Protein AF-A0AAD8YG11-F1 (afdb_monomer)

Sequence (178 aa):
MIQTLILIVSTLLVAATAANPLPGEPDGVDLYKKVDVEFIPGRKAVMTIYQDGAETEKITLSDYNDKDKLHALFIEKGFEKYNEEELAEIRRMKQEVEDAEDKKAIKRLRGNINQLTKPITGGKISSKMLRDLNVADKHMNKAQQKAAVKEKIKEMKQAREDFMMVGMPDDRPKESVQ

Structure (mmCIF, N/CA/C/O backbone):
data_AF-A0AAD8YG11-F1
#
_entry.id   AF-A0AAD8YG11-F1
#
loop_
_atom_site.group_PDB
_atom_site.id
_atom_site.type_symbol
_atom_site.label_atom_id
_atom_site.label_alt_id
_atom_site.label_comp_id
_atom_site.label_asym_id
_atom_site.label_entity_id
_atom_site.label_seq_id
_atom_site.pdbx_PDB_ins_code
_atom_site.Cartn_x
_atom_site.Cartn_y
_atom_site.Cartn_z
_atom_site.occupancy
_atom_site.B_iso_or_equiv
_atom_site.auth_seq_id
_atom_site.auth_comp_id
_atom_site.auth_asym_id
_atom_site.auth_atom_id
_atom_site.pdbx_PDB_model_num
ATOM 1 N N . MET A 1 1 ? -11.182 18.789 23.814 1.00 39.97 1 MET A N 1
ATOM 2 C CA . MET A 1 1 ? -9.993 17.923 23.942 1.00 39.97 1 MET A CA 1
ATOM 3 C C . MET A 1 1 ? -9.977 17.014 22.731 1.00 39.97 1 MET A C 1
ATOM 5 O O . MET A 1 1 ? -10.973 16.347 22.491 1.00 39.97 1 MET A O 1
ATOM 9 N N . ILE A 1 2 ? -8.940 17.086 21.901 1.00 35.19 2 ILE A N 1
ATOM 10 C CA . ILE A 1 2 ? -8.849 16.269 20.687 1.00 35.19 2 ILE A CA 1
ATOM 11 C C . ILE A 1 2 ? -8.180 14.962 21.114 1.00 35.19 2 ILE A C 1
ATOM 13 O O . ILE A 1 2 ? -6.977 14.943 21.335 1.00 35.19 2 ILE A O 1
ATOM 17 N N . GLN A 1 3 ? -8.964 13.897 21.294 1.00 39.94 3 GLN A N 1
ATOM 18 C CA . GLN A 1 3 ? -8.422 12.549 21.479 1.00 39.94 3 GLN A CA 1
ATOM 19 C C . GLN A 1 3 ? -7.674 12.155 20.202 1.00 39.94 3 GLN A C 1
ATOM 21 O O . GLN A 1 3 ? -8.267 12.176 19.118 1.00 39.94 3 GLN A O 1
ATOM 26 N N . THR A 1 4 ? -6.387 11.844 20.327 1.00 38.94 4 THR A N 1
ATOM 27 C CA . THR A 1 4 ? -5.581 11.231 19.266 1.00 38.94 4 THR A CA 1
ATOM 28 C C . THR A 1 4 ? -5.474 9.757 19.597 1.00 38.94 4 THR A C 1
ATOM 30 O O . THR A 1 4 ? -4.871 9.380 20.598 1.00 38.94 4 THR A O 1
ATOM 33 N N . LEU A 1 5 ? -6.125 8.944 18.780 1.00 47.16 5 LEU A N 1
ATOM 34 C CA . LEU A 1 5 ? -6.165 7.501 18.912 1.00 47.16 5 LEU A CA 1
ATOM 35 C C . LEU A 1 5 ? -5.159 6.954 17.897 1.00 47.16 5 LEU A C 1
ATOM 37 O O . LEU A 1 5 ? -5.178 7.366 16.744 1.00 47.16 5 LEU A O 1
ATOM 41 N N . ILE A 1 6 ? -4.226 6.117 18.340 1.00 48.09 6 ILE A N 1
ATOM 42 C CA . ILE A 1 6 ? -3.234 5.478 17.470 1.00 48.09 6 ILE A CA 1
ATOM 43 C C . ILE A 1 6 ? -3.571 3.997 17.477 1.00 48.09 6 ILE A C 1
ATOM 45 O O . ILE A 1 6 ? -3.408 3.321 18.489 1.00 48.09 6 ILE A O 1
ATOM 49 N N . LEU A 1 7 ? -4.104 3.511 16.365 1.00 49.25 7 LEU A N 1
ATOM 50 C CA . LEU A 1 7 ? -4.304 2.085 16.144 1.00 49.25 7 LEU A CA 1
ATOM 51 C C . LEU A 1 7 ? -2.971 1.473 15.672 1.00 49.25 7 LEU A C 1
ATOM 53 O O . LEU A 1 7 ? -2.140 2.160 15.094 1.00 49.25 7 LEU A O 1
ATOM 57 N N . ILE A 1 8 ? -2.740 0.185 15.922 1.00 50.66 8 ILE A N 1
ATOM 58 C CA . ILE A 1 8 ? -1.592 -0.557 15.370 1.00 50.66 8 ILE A CA 1
ATOM 59 C C . ILE A 1 8 ? -2.132 -1.884 14.836 1.00 50.66 8 ILE A C 1
ATOM 61 O O . ILE A 1 8 ? -2.027 -2.926 15.476 1.00 50.66 8 ILE A O 1
ATOM 65 N N . VAL A 1 9 ? -2.795 -1.871 13.678 1.00 47.31 9 VAL A N 1
ATOM 66 C CA . VAL A 1 9 ? -3.410 -3.096 13.131 1.00 47.31 9 VAL A CA 1
ATOM 67 C C . VAL A 1 9 ? -2.364 -3.958 12.432 1.00 47.31 9 VAL A C 1
ATOM 69 O O . VAL A 1 9 ? -2.117 -3.835 11.239 1.00 47.31 9 VAL A O 1
ATOM 72 N N . SER A 1 10 ? -1.785 -4.889 13.185 1.00 41.16 10 SER A N 1
ATOM 73 C CA . SER A 1 10 ? -0.873 -5.907 12.655 1.00 41.16 10 SER A CA 1
ATOM 74 C C . SER A 1 10 ? -1.631 -6.984 11.866 1.00 41.16 10 SER A C 1
ATOM 76 O O . SER A 1 10 ? -1.989 -8.018 12.423 1.00 41.16 10 SER A O 1
ATOM 78 N N . THR A 1 11 ? -1.901 -6.804 10.575 1.00 43.34 11 THR A N 1
ATOM 79 C CA . THR A 1 11 ? -2.579 -7.851 9.791 1.00 43.34 11 THR A CA 1
ATOM 80 C C . THR A 1 11 ? -1.730 -9.126 9.676 1.00 43.34 11 THR A C 1
ATOM 82 O O . THR A 1 11 ? -0.563 -9.120 9.288 1.00 43.34 11 THR A O 1
ATOM 85 N N . LEU A 1 12 ? -2.343 -10.260 10.024 1.00 41.12 12 LEU A N 1
ATOM 86 C CA . LEU A 1 12 ? -1.774 -11.590 9.847 1.00 41.12 12 LEU A CA 1
ATOM 87 C C . LEU A 1 12 ? -1.868 -11.934 8.353 1.00 41.12 12 LEU A C 1
ATOM 89 O O . LEU A 1 12 ? -2.964 -12.177 7.850 1.00 41.12 12 LEU A O 1
ATOM 93 N N . LEU A 1 13 ? -0.742 -11.965 7.636 1.00 39.56 13 LEU A N 1
ATOM 94 C CA . LEU A 1 13 ? -0.700 -12.544 6.291 1.00 39.56 13 LEU A CA 1
ATOM 95 C C . LEU A 1 13 ? -0.869 -14.064 6.422 1.00 39.56 13 LEU A C 1
ATOM 97 O O . LEU A 1 13 ? 0.104 -14.811 6.525 1.00 39.56 13 LEU A O 1
ATOM 101 N N . VAL A 1 14 ? -2.119 -14.522 6.478 1.00 37.41 14 VAL A N 1
ATOM 102 C CA . VAL A 1 14 ? -2.443 -15.926 6.245 1.00 37.41 14 VAL A CA 1
ATOM 103 C C . VAL A 1 14 ? -2.088 -16.192 4.791 1.00 37.41 14 VAL A C 1
ATOM 105 O O . VAL A 1 14 ? -2.643 -15.568 3.890 1.00 37.41 14 VAL A O 1
ATOM 108 N N . ALA A 1 15 ? -1.138 -17.096 4.569 1.00 35.47 15 ALA A N 1
ATOM 109 C CA . ALA A 1 15 ? -0.806 -17.623 3.255 1.00 35.47 15 ALA A CA 1
ATOM 110 C C . ALA A 1 15 ? -1.983 -18.467 2.729 1.00 35.47 15 ALA A C 1
ATOM 112 O O . ALA A 1 15 ? -1.912 -19.691 2.662 1.00 35.47 15 ALA A O 1
ATOM 113 N N . ALA A 1 16 ? -3.092 -17.809 2.396 1.00 35.22 16 ALA A N 1
ATOM 114 C CA . ALA A 1 16 ? -4.096 -18.354 1.510 1.00 35.22 16 ALA A CA 1
ATOM 115 C C . ALA A 1 16 ? -3.530 -18.248 0.093 1.00 35.22 16 ALA A C 1
ATOM 117 O O . ALA A 1 16 ? -3.149 -17.186 -0.399 1.00 35.22 16 ALA A O 1
ATOM 118 N N . THR A 1 17 ? -3.378 -19.407 -0.518 1.00 36.97 17 THR A N 1
ATOM 119 C CA . THR A 1 17 ? -2.886 -19.603 -1.869 1.00 36.97 17 THR A CA 1
ATOM 120 C C . THR A 1 17 ? -3.745 -18.799 -2.860 1.00 36.97 17 THR A C 1
ATOM 122 O O . THR A 1 17 ? -4.965 -18.904 -2.837 1.00 36.97 17 THR A O 1
ATOM 125 N N . ALA A 1 18 ? -3.085 -18.043 -3.745 1.00 35.88 18 ALA A N 1
ATOM 126 C CA . ALA A 1 18 ? -3.620 -17.451 -4.979 1.00 35.88 18 ALA A CA 1
ATOM 127 C C . ALA A 1 18 ? -4.646 -16.298 -4.872 1.00 35.88 18 ALA A C 1
ATOM 129 O O . ALA A 1 18 ? -5.786 -16.435 -5.292 1.00 35.88 18 ALA A O 1
ATOM 130 N N . ALA A 1 19 ? -4.189 -15.116 -4.454 1.00 35.91 19 ALA A N 1
ATOM 131 C CA . ALA A 1 19 ? -4.480 -13.845 -5.133 1.00 35.91 19 ALA A CA 1
ATOM 132 C C . ALA A 1 19 ? -3.631 -12.752 -4.477 1.00 35.91 19 ALA A C 1
ATOM 134 O O . ALA A 1 19 ? -3.822 -12.453 -3.304 1.00 35.91 19 ALA A O 1
ATOM 135 N N . ASN A 1 20 ? -2.696 -12.143 -5.211 1.00 45.97 20 ASN A N 1
ATOM 136 C CA . ASN A 1 20 ? -2.252 -10.803 -4.832 1.00 45.97 20 ASN A CA 1
ATOM 137 C C . ASN A 1 20 ? -3.509 -9.922 -4.906 1.00 45.97 20 ASN A C 1
ATOM 139 O O . ASN A 1 20 ? -4.051 -9.809 -6.011 1.00 45.97 20 ASN A O 1
ATOM 143 N N . PRO A 1 21 ? -4.024 -9.368 -3.792 1.00 46.16 21 PRO A N 1
ATOM 144 C CA . PRO A 1 21 ? -5.157 -8.462 -3.872 1.00 46.16 21 PRO A CA 1
ATOM 145 C C . PRO A 1 21 ? -4.754 -7.317 -4.798 1.00 46.16 21 PRO A C 1
ATOM 147 O O . PRO A 1 21 ? -3.679 -6.731 -4.650 1.00 46.16 21 PRO A O 1
ATOM 150 N N . LEU A 1 22 ? -5.573 -7.077 -5.822 1.00 45.38 22 LEU A N 1
ATOM 151 C CA . LEU A 1 22 ? -5.351 -5.986 -6.759 1.00 45.38 22 LEU A CA 1
ATOM 152 C C . LEU A 1 22 ? -5.219 -4.679 -5.957 1.00 45.38 22 LEU A C 1
ATOM 154 O O . LEU A 1 22 ? -6.019 -4.454 -5.045 1.00 45.38 22 LEU A O 1
ATOM 158 N N . PRO A 1 23 ? -4.244 -3.810 -6.272 1.00 47.19 23 PRO A N 1
ATOM 159 C CA . PRO A 1 23 ? -4.169 -2.484 -5.671 1.00 47.19 23 PRO A CA 1
ATOM 160 C C . PRO A 1 23 ? -5.413 -1.710 -6.118 1.00 47.19 23 PRO A C 1
ATOM 162 O O . PRO A 1 23 ? -5.489 -1.283 -7.269 1.00 47.19 23 PRO A O 1
ATOM 165 N N . GLY A 1 24 ? -6.448 -1.603 -5.279 1.00 51.78 24 GLY A N 1
ATOM 166 C CA . GLY A 1 24 ? -7.725 -1.132 -5.821 1.00 51.78 24 GLY A CA 1
ATOM 167 C C . GLY A 1 24 ? -8.804 -0.674 -4.862 1.00 51.78 24 GLY A C 1
ATOM 168 O O .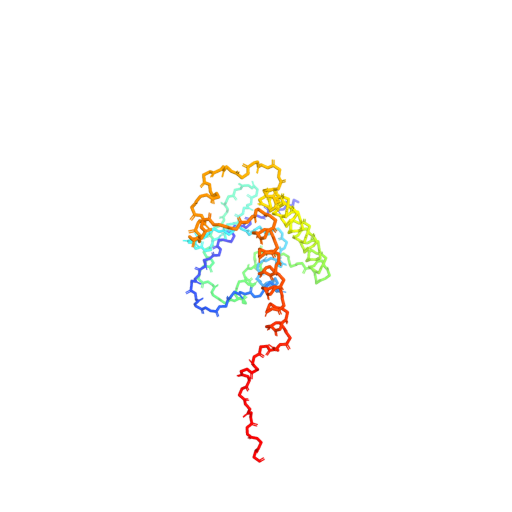 GLY A 1 24 ? -9.464 0.318 -5.180 1.00 51.78 24 GLY A O 1
ATOM 169 N N . GLU A 1 25 ? -8.989 -1.309 -3.711 1.00 53.25 25 GLU A N 1
ATOM 170 C CA . GLU A 1 25 ? -10.089 -0.945 -2.815 1.00 53.25 25 GLU A CA 1
ATOM 171 C C . GLU A 1 25 ? -9.561 -0.784 -1.386 1.00 53.25 25 GLU A C 1
ATOM 173 O O . GLU A 1 25 ? -8.965 -1.726 -0.858 1.00 53.25 25 GLU A O 1
ATOM 178 N N . PRO A 1 26 ? -9.691 0.415 -0.775 1.00 59.09 26 PRO A N 1
ATOM 179 C CA . PRO A 1 26 ? -9.348 0.634 0.624 1.00 59.09 26 PRO A CA 1
ATOM 180 C C . PRO A 1 26 ? -10.372 -0.102 1.482 1.00 59.09 26 PRO A C 1
ATOM 182 O O . PRO A 1 26 ? -11.363 0.476 1.929 1.00 59.09 26 PRO A O 1
ATOM 185 N N . ASP A 1 27 ? -10.168 -1.406 1.642 1.00 64.44 27 ASP A N 1
ATOM 186 C CA . ASP A 1 27 ? -11.110 -2.244 2.355 1.00 64.44 27 ASP A CA 1
ATOM 187 C C . ASP A 1 27 ? -10.705 -2.398 3.818 1.00 64.44 27 ASP A C 1
ATOM 189 O O . ASP A 1 27 ? -9.639 -2.918 4.144 1.00 64.44 27 ASP A O 1
ATOM 193 N N . GLY A 1 28 ? -11.571 -1.921 4.716 1.00 75.56 28 GLY A N 1
ATOM 194 C CA . GLY A 1 28 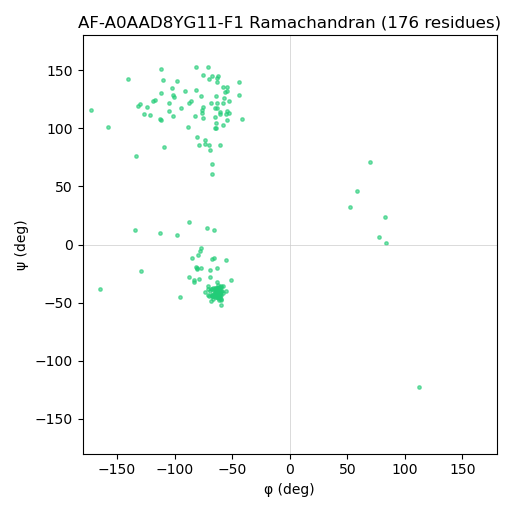? -11.422 -2.101 6.157 1.00 75.56 28 GLY A CA 1
ATOM 195 C C . GLY A 1 28 ? -11.130 -0.817 6.929 1.00 75.56 28 GLY A C 1
ATOM 196 O O . GLY A 1 28 ? -11.949 0.103 6.962 1.00 75.56 28 GLY A O 1
ATOM 197 N N . VAL A 1 29 ? -10.016 -0.816 7.661 1.00 81.06 29 VAL A N 1
ATOM 198 C CA . VAL A 1 29 ? -9.770 0.112 8.779 1.00 81.06 29 VAL A CA 1
ATOM 199 C C . VAL A 1 29 ? -9.303 1.502 8.340 1.00 81.06 29 VAL A C 1
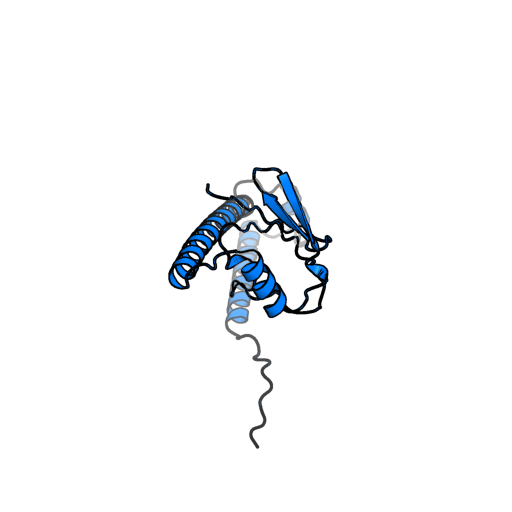ATOM 201 O O . VAL A 1 29 ? -9.499 2.473 9.065 1.00 81.06 29 VAL A O 1
ATOM 204 N N . ASP A 1 30 ? -8.785 1.611 7.119 1.00 83.31 30 ASP A N 1
ATOM 205 C CA . ASP A 1 30 ? -8.289 2.860 6.525 1.00 83.31 30 ASP A CA 1
ATOM 206 C C . ASP A 1 30 ? -9.403 3.901 6.287 1.00 83.31 30 ASP A C 1
ATOM 208 O O . ASP A 1 30 ? -9.136 5.067 6.008 1.00 83.31 30 ASP A O 1
ATOM 212 N N . LEU A 1 31 ? -10.670 3.491 6.409 1.00 86.56 31 LEU A N 1
ATOM 213 C CA . LEU A 1 31 ? -11.847 4.347 6.244 1.00 86.56 31 LEU A CA 1
ATOM 214 C C . LEU A 1 31 ? -12.136 5.239 7.461 1.00 86.56 31 LEU A C 1
ATOM 216 O O . LEU A 1 31 ? -13.061 6.051 7.405 1.00 86.56 31 LEU A O 1
ATOM 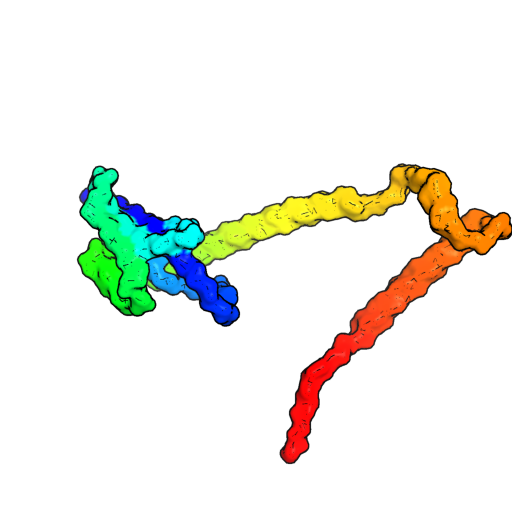220 N N . TYR A 1 32 ? -11.399 5.089 8.562 1.00 90.38 32 TYR A N 1
ATOM 221 C CA . TYR A 1 32 ? -11.675 5.773 9.825 1.00 90.38 32 TYR A CA 1
ATOM 222 C C . TYR A 1 32 ? -10.624 6.833 10.155 1.00 90.38 32 TYR A C 1
ATOM 224 O O . TYR A 1 32 ? -9.427 6.644 9.949 1.00 90.38 32 TYR A O 1
ATOM 232 N N . LYS A 1 33 ? -11.078 7.960 10.712 1.00 89.81 33 LYS A N 1
ATOM 233 C CA . LYS A 1 33 ? -10.209 9.061 11.146 1.00 89.81 33 LYS A CA 1
ATOM 234 C C . LYS A 1 33 ? -9.397 8.642 12.370 1.00 89.81 33 LYS A C 1
ATOM 236 O O . LYS A 1 33 ? -9.936 8.016 13.281 1.00 89.81 33 LYS A O 1
ATOM 241 N N . LYS A 1 34 ? -8.133 9.086 12.431 1.00 87.12 34 LYS A N 1
ATOM 242 C CA . LYS A 1 34 ? -7.213 8.829 13.562 1.00 87.12 34 LYS A CA 1
ATOM 243 C C . LYS A 1 34 ? -7.020 7.331 13.802 1.00 87.12 34 LYS A C 1
ATOM 245 O O . LYS A 1 34 ? -7.151 6.829 14.914 1.00 87.12 34 LYS A O 1
ATOM 250 N N . VAL A 1 35 ? -6.788 6.615 12.716 1.00 84.75 35 VAL A N 1
ATOM 251 C CA . VAL A 1 35 ? -6.419 5.212 12.745 1.00 84.75 35 VAL A CA 1
ATOM 252 C C . VAL A 1 35 ? -5.110 5.095 11.989 1.00 84.75 35 VAL A C 1
ATOM 254 O O . VAL A 1 35 ? -5.051 5.405 10.804 1.00 84.75 35 VAL A O 1
ATOM 257 N N . ASP A 1 36 ? -4.074 4.654 12.690 1.00 83.31 36 ASP A N 1
ATOM 258 C CA . ASP A 1 36 ? -2.803 4.292 12.080 1.00 83.31 36 ASP A CA 1
ATOM 259 C C . ASP A 1 36 ? -2.773 2.772 11.896 1.00 83.31 36 ASP A C 1
ATOM 261 O O . ASP A 1 36 ? -3.283 2.004 12.707 1.00 83.31 36 ASP A O 1
ATOM 265 N N . VAL A 1 37 ? -2.233 2.291 10.786 1.00 83.06 37 VAL A N 1
ATOM 266 C CA . VAL A 1 37 ? -2.146 0.851 10.526 1.00 83.06 37 VAL A CA 1
ATOM 267 C C . VAL A 1 37 ? -0.683 0.506 10.338 1.00 83.06 37 VAL A C 1
ATOM 269 O O . VAL A 1 37 ? -0.059 0.900 9.356 1.00 83.06 37 VAL A O 1
ATOM 272 N N . GLU A 1 38 ? -0.130 -0.237 11.295 1.00 80.94 38 GLU A N 1
ATOM 273 C CA . GLU A 1 38 ? 1.228 -0.759 11.203 1.00 80.94 38 GLU A CA 1
ATOM 274 C C . GLU A 1 38 ? 1.192 -2.254 10.899 1.00 80.94 38 GLU A C 1
ATOM 276 O O . GLU A 1 38 ? 0.750 -3.080 11.703 1.00 80.94 38 GLU A O 1
ATOM 281 N N . PHE A 1 39 ? 1.696 -2.603 9.720 1.00 78.25 39 PHE A N 1
ATOM 282 C CA . PHE A 1 39 ? 1.769 -3.982 9.278 1.00 78.25 39 PHE A CA 1
ATOM 283 C C . PHE A 1 39 ? 3.002 -4.685 9.851 1.00 78.25 39 PHE A C 1
ATOM 285 O O . PHE A 1 39 ? 4.127 -4.422 9.422 1.00 78.25 39 PHE A O 1
ATOM 292 N N . ILE A 1 40 ? 2.793 -5.632 10.773 1.00 80.06 40 ILE A N 1
ATOM 293 C CA . ILE A 1 40 ? 3.868 -6.476 11.307 1.00 80.06 40 ILE A CA 1
ATOM 294 C C . ILE A 1 40 ? 3.662 -7.924 10.835 1.00 80.06 40 ILE A C 1
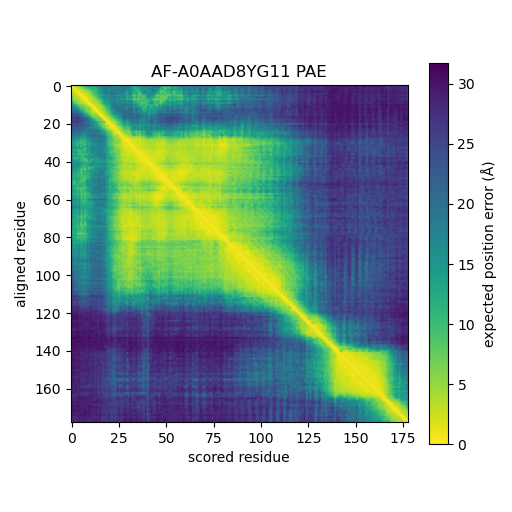ATOM 296 O O . ILE A 1 40 ? 2.773 -8.621 11.335 1.00 80.06 40 ILE A O 1
ATOM 300 N N . PRO A 1 41 ? 4.486 -8.425 9.896 1.00 77.56 41 PRO A N 1
ATOM 301 C CA . PRO A 1 41 ? 4.312 -9.769 9.363 1.00 77.56 41 PRO A CA 1
ATOM 302 C C . PRO A 1 41 ? 4.487 -10.833 10.458 1.00 77.56 41 PRO A C 1
ATOM 304 O O . PRO A 1 41 ? 5.365 -10.740 11.317 1.00 77.56 41 PRO A O 1
ATOM 307 N N . GLY A 1 42 ? 3.646 -11.870 10.416 1.00 84.88 42 GLY A N 1
ATOM 308 C CA . GLY A 1 42 ? 3.708 -13.009 11.341 1.00 84.88 42 GLY A CA 1
ATOM 309 C C . GLY A 1 42 ? 3.144 -12.749 12.742 1.00 84.88 42 GLY A C 1
ATOM 310 O O . GLY A 1 42 ? 3.251 -13.622 13.605 1.00 84.88 42 GLY A O 1
ATOM 311 N N . ARG A 1 43 ? 2.532 -11.585 12.992 1.00 83.56 43 ARG A N 1
ATOM 312 C CA . ARG A 1 43 ? 1.856 -11.278 14.260 1.00 83.56 43 ARG A CA 1
ATOM 313 C C . ARG A 1 43 ? 0.345 -11.164 14.085 1.00 83.56 43 ARG A C 1
ATOM 315 O O . ARG A 1 43 ? -0.157 -10.829 13.019 1.00 83.56 43 ARG A O 1
ATOM 322 N N . LYS A 1 44 ? -0.378 -11.479 15.162 1.00 84.81 44 LYS A N 1
ATOM 323 C CA . LYS A 1 44 ? -1.832 -11.316 15.248 1.00 84.81 44 LYS A CA 1
ATOM 324 C C . LYS A 1 44 ? -2.203 -9.833 15.245 1.00 84.81 44 LYS A C 1
ATOM 326 O O . LYS A 1 44 ? -1.507 -9.035 15.870 1.00 84.81 44 LYS A O 1
ATOM 331 N N . ALA A 1 45 ? -3.331 -9.502 14.621 1.00 84.88 45 ALA A N 1
ATOM 332 C CA . ALA A 1 45 ? -3.876 -8.150 14.635 1.00 84.88 45 ALA A CA 1
ATOM 333 C C . ALA A 1 45 ? -4.357 -7.795 16.037 1.00 84.88 45 ALA A C 1
ATOM 335 O O . ALA A 1 45 ? -5.201 -8.491 16.609 1.00 84.88 45 ALA A O 1
ATOM 336 N N . VAL A 1 46 ? -3.799 -6.722 16.589 1.00 88.56 46 VAL A N 1
ATOM 337 C CA . VAL A 1 46 ? -4.142 -6.225 17.916 1.00 88.56 46 VAL A CA 1
ATOM 338 C C . VAL A 1 46 ? -4.437 -4.744 17.822 1.00 88.56 46 VAL A C 1
ATOM 340 O O . VAL A 1 46 ? -3.590 -3.962 17.431 1.00 88.56 46 VAL A O 1
ATOM 343 N N . MET A 1 47 ? -5.641 -4.364 18.203 1.00 86.44 47 MET A N 1
ATOM 344 C CA . MET A 1 47 ? -6.040 -2.981 18.337 1.00 86.44 47 MET A CA 1
ATOM 345 C C . MET A 1 47 ? -5.654 -2.480 19.727 1.00 86.44 47 MET A C 1
ATOM 347 O O . MET A 1 47 ? -6.088 -3.059 20.722 1.00 86.44 47 MET A O 1
ATOM 351 N N . THR A 1 48 ? -4.872 -1.407 19.801 1.00 88.69 48 THR A N 1
ATOM 352 C CA . THR A 1 48 ? -4.571 -0.719 21.061 1.00 88.69 48 THR A CA 1
ATOM 353 C C . THR A 1 48 ? -5.226 0.655 21.030 1.00 88.69 48 THR A C 1
ATOM 355 O O . THR A 1 48 ? -5.103 1.372 20.043 1.00 88.69 48 THR A O 1
ATOM 358 N N . ILE A 1 49 ? -5.954 1.006 22.086 1.00 86.81 49 ILE A N 1
ATOM 359 C CA . ILE A 1 49 ? -6.592 2.314 22.243 1.00 86.81 49 ILE A CA 1
ATOM 360 C C . ILE A 1 49 ? -5.790 3.114 23.264 1.00 86.81 49 ILE A C 1
ATOM 362 O O . ILE A 1 49 ? -5.642 2.688 24.412 1.00 86.81 49 ILE A O 1
ATOM 366 N N . TYR A 1 50 ? -5.304 4.281 22.847 1.00 85.88 50 TYR A N 1
ATOM 367 C CA . TYR A 1 50 ? -4.601 5.228 23.709 1.00 85.88 50 TYR A CA 1
ATOM 368 C C . TYR A 1 50 ? -5.543 6.366 24.115 1.00 85.88 50 TYR A C 1
ATOM 370 O O . TYR A 1 50 ? -6.155 6.999 23.254 1.00 85.88 50 TYR A O 1
ATOM 378 N N . GLN A 1 51 ? -5.639 6.649 25.414 1.00 84.25 51 GLN A N 1
ATOM 379 C CA . GLN A 1 51 ? -6.298 7.843 25.951 1.00 84.25 51 GLN A CA 1
ATOM 380 C C . GLN A 1 51 ? -5.250 8.656 26.708 1.00 84.25 51 GLN A C 1
ATOM 382 O O . GLN A 1 51 ? -4.569 8.126 27.580 1.00 84.25 51 GLN A O 1
ATOM 387 N N . ASP A 1 52 ? -5.064 9.921 26.323 1.00 87.38 52 ASP A N 1
ATOM 388 C CA . ASP A 1 52 ? -4.093 10.840 26.939 1.00 87.38 52 ASP A CA 1
ATOM 389 C C . ASP A 1 52 ? -2.655 10.280 27.034 1.00 87.38 52 ASP A C 1
ATOM 391 O O . ASP A 1 52 ? -1.899 10.583 27.953 1.00 87.38 52 ASP A O 1
ATOM 395 N N . GLY A 1 53 ? -2.270 9.444 26.060 1.00 84.44 53 GLY A N 1
ATOM 396 C CA . GLY A 1 53 ? -0.954 8.798 26.003 1.00 84.44 53 GLY A CA 1
ATOM 397 C C . GLY A 1 53 ? -0.818 7.519 26.838 1.00 84.44 53 GLY A C 1
ATOM 398 O O . GLY A 1 53 ? 0.250 6.912 26.823 1.00 84.44 53 GLY A O 1
ATOM 399 N N . ALA A 1 54 ? -1.875 7.077 27.525 1.00 86.56 54 ALA A N 1
ATOM 400 C CA . ALA A 1 54 ? -1.911 5.816 28.258 1.00 86.56 54 ALA A CA 1
ATOM 401 C C . ALA A 1 54 ? -2.683 4.728 27.488 1.00 86.56 54 ALA A C 1
ATOM 403 O O . ALA A 1 54 ? -3.779 4.965 26.973 1.00 86.56 54 ALA A O 1
ATOM 404 N N . GLU A 1 55 ? -2.122 3.516 27.431 1.00 88.50 55 GLU A N 1
ATOM 405 C CA . GLU A 1 55 ? -2.788 2.328 26.877 1.00 88.50 55 GLU A CA 1
ATOM 406 C C . GLU A 1 55 ? -4.001 1.971 27.737 1.00 88.50 55 GLU A C 1
ATOM 408 O O . GLU A 1 55 ? -3.857 1.545 28.882 1.00 88.50 55 GLU A O 1
ATOM 413 N N . THR A 1 56 ? -5.203 2.172 27.198 1.00 91.00 56 THR A N 1
ATOM 414 C CA . THR A 1 56 ? -6.454 1.940 27.935 1.00 91.00 56 THR A CA 1
ATOM 415 C C . THR A 1 56 ? -7.007 0.552 27.651 1.00 91.00 56 THR A C 1
ATOM 417 O O . THR A 1 56 ? -7.393 -0.168 28.568 1.00 91.00 56 THR A O 1
ATOM 420 N N . GLU A 1 57 ? -7.028 0.152 26.380 1.00 90.25 57 GLU A N 1
ATOM 421 C CA 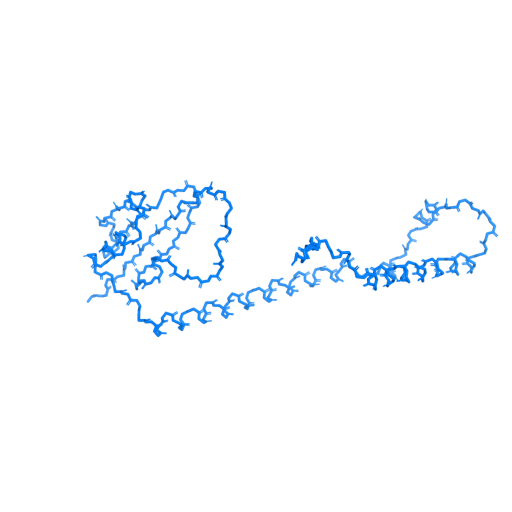. GLU A 1 57 ? -7.607 -1.121 25.963 1.00 90.25 57 GLU A CA 1
ATOM 422 C C . GLU A 1 57 ? -6.768 -1.781 24.875 1.00 90.25 57 GLU A C 1
ATOM 424 O O . GLU A 1 57 ? -6.259 -1.122 23.967 1.00 90.25 57 GLU A O 1
ATOM 429 N N . LYS A 1 58 ? -6.667 -3.108 24.959 1.00 92.00 58 LYS A N 1
ATOM 430 C CA . LYS A 1 58 ? -5.998 -3.959 23.979 1.00 92.00 58 LYS A CA 1
ATOM 431 C C . LYS A 1 58 ? -6.968 -5.046 23.536 1.00 92.00 58 LYS A C 1
ATOM 433 O O . LYS A 1 58 ? -7.323 -5.914 24.328 1.00 92.00 58 LYS A O 1
ATOM 438 N N . ILE A 1 59 ? -7.396 -4.995 22.281 1.00 89.62 59 ILE A N 1
ATOM 439 C CA . ILE A 1 59 ? -8.401 -5.893 21.704 1.00 89.62 59 ILE A CA 1
ATOM 440 C C . ILE A 1 59 ? -7.746 -6.701 20.584 1.00 89.62 59 ILE A C 1
ATOM 442 O O . ILE A 1 59 ? -7.179 -6.146 19.646 1.00 89.62 59 ILE A O 1
ATOM 446 N N . THR A 1 60 ? -7.806 -8.028 20.658 1.00 90.69 60 THR A N 1
ATOM 447 C CA . THR A 1 60 ? -7.339 -8.905 19.580 1.00 90.69 60 THR A CA 1
ATOM 448 C C . THR A 1 60 ? -8.359 -8.914 18.448 1.00 90.69 60 THR A C 1
ATOM 450 O O . THR A 1 60 ? -9.478 -9.386 18.606 1.00 90.69 60 THR A O 1
ATOM 453 N N . LEU A 1 61 ? -7.974 -8.415 17.273 1.00 85.56 61 LEU A N 1
ATOM 454 C CA . LEU A 1 61 ? -8.847 -8.401 16.093 1.00 85.56 61 LEU A CA 1
ATOM 455 C C . LEU A 1 61 ? -8.899 -9.764 15.387 1.00 85.56 61 LEU A C 1
ATOM 457 O O . LEU A 1 61 ? -9.721 -9.971 14.508 1.00 85.56 61 LEU A O 1
ATOM 461 N N . SER A 1 62 ? -8.041 -10.710 15.783 1.00 82.12 62 SER A N 1
ATOM 462 C CA . SER A 1 62 ? -7.979 -12.059 15.195 1.00 82.12 62 SER A CA 1
ATOM 463 C C . SER A 1 62 ? -9.258 -12.877 15.386 1.00 82.12 62 SER A C 1
ATOM 465 O O . SER A 1 62 ? -9.470 -13.844 14.664 1.00 82.12 62 SER A O 1
ATOM 467 N N . ASP A 1 63 ? -10.083 -12.502 16.361 1.00 86.25 63 ASP A N 1
ATOM 468 C CA . ASP A 1 63 ? -11.340 -13.183 16.666 1.00 86.25 63 ASP A CA 1
ATOM 469 C C . ASP A 1 63 ? -12.500 -12.666 15.787 1.00 86.25 63 ASP A C 1
ATOM 471 O O . ASP A 1 63 ? -13.564 -13.283 15.713 1.00 86.25 63 ASP A O 1
ATOM 475 N N . TYR A 1 64 ? -12.286 -11.555 15.071 1.00 84.88 64 TYR A N 1
ATOM 476 C CA . TYR A 1 64 ? -13.268 -10.893 14.217 1.00 84.88 64 TYR A CA 1
ATOM 477 C C . TYR A 1 64 ? -12.901 -11.079 12.740 1.00 84.88 64 TYR A C 1
ATOM 479 O O . TYR A 1 64 ? -12.285 -10.215 12.123 1.00 84.88 64 TYR A O 1
ATOM 487 N N . ASN A 1 65 ? -13.296 -12.215 12.160 1.00 82.38 65 ASN A N 1
ATOM 488 C CA . ASN A 1 65 ? -13.105 -12.479 10.724 1.00 82.38 65 ASN A CA 1
ATOM 489 C C . ASN A 1 65 ? -14.125 -11.747 9.837 1.00 82.38 65 ASN A C 1
ATOM 491 O O . ASN A 1 65 ? -13.888 -11.564 8.645 1.00 82.38 65 ASN A O 1
ATOM 495 N N . ASP A 1 66 ? -15.257 -11.333 10.410 1.00 88.38 66 ASP A N 1
ATOM 496 C CA . ASP A 1 66 ? -16.316 -10.654 9.670 1.00 88.38 66 ASP A CA 1
ATOM 497 C C . ASP A 1 66 ? -16.055 -9.147 9.629 1.00 88.38 66 ASP A C 1
ATOM 499 O O . ASP A 1 66 ? -16.006 -8.470 10.662 1.00 88.38 66 ASP A O 1
ATOM 503 N N . LYS A 1 67 ? -15.963 -8.610 8.414 1.00 84.12 67 LYS A N 1
ATOM 504 C CA . LYS A 1 67 ? -15.779 -7.180 8.151 1.00 84.12 67 LYS A CA 1
ATOM 505 C C . LYS A 1 67 ? -16.854 -6.313 8.818 1.00 84.12 67 LYS A C 1
ATOM 507 O O . LYS A 1 67 ? -16.540 -5.277 9.401 1.00 84.12 67 LYS A O 1
ATOM 512 N N . ASP A 1 68 ? -18.106 -6.761 8.811 1.00 87.69 68 ASP A N 1
ATOM 513 C CA . ASP A 1 68 ? -19.218 -6.027 9.425 1.00 87.69 68 ASP A CA 1
ATOM 514 C C . ASP A 1 68 ? -19.059 -5.894 10.945 1.00 87.69 68 ASP A C 1
ATOM 516 O O . ASP A 1 68 ? -19.341 -4.837 11.513 1.00 87.69 68 ASP A O 1
ATOM 520 N N . LYS A 1 69 ? -18.541 -6.938 11.609 1.00 89.19 69 LYS A N 1
ATOM 521 C CA . LYS A 1 69 ? -18.284 -6.914 13.057 1.00 89.19 69 LYS A CA 1
ATOM 522 C C . LYS A 1 69 ? -17.149 -5.962 13.407 1.00 89.19 69 LYS A C 1
ATOM 524 O O . LYS A 1 69 ? -17.250 -5.251 14.404 1.00 89.19 69 LYS A O 1
ATOM 529 N N . LEU A 1 70 ? -16.104 -5.912 12.578 1.00 87.25 70 LEU A N 1
ATOM 530 C CA . LEU A 1 70 ? -15.044 -4.916 12.729 1.00 87.25 70 LEU A CA 1
ATOM 531 C C . LEU A 1 70 ? -15.632 -3.509 12.630 1.00 87.25 70 LEU A C 1
ATOM 533 O O . LEU A 1 70 ? -15.450 -2.711 13.544 1.00 87.25 70 LEU A O 1
ATOM 537 N N . HIS A 1 71 ? -16.400 -3.218 11.578 1.00 87.81 71 HIS A N 1
ATOM 538 C CA . HIS A 1 71 ? -17.004 -1.897 11.402 1.00 87.81 71 HIS A CA 1
ATOM 539 C C . HIS A 1 71 ? -17.916 -1.488 12.561 1.00 87.81 71 HIS A C 1
ATOM 541 O O . HIS A 1 71 ? -17.872 -0.327 12.974 1.00 87.81 71 HIS A O 1
ATOM 547 N N . ALA A 1 72 ? -18.710 -2.420 13.094 1.00 91.81 72 ALA A N 1
ATOM 548 C CA . ALA A 1 72 ? -19.549 -2.179 14.264 1.00 91.81 72 ALA A CA 1
ATOM 549 C C . ALA A 1 72 ? -18.712 -1.797 15.494 1.00 91.81 72 ALA A C 1
ATOM 551 O O . ALA A 1 72 ? -19.044 -0.829 16.174 1.00 91.81 72 ALA A O 1
ATOM 552 N N . LEU A 1 73 ? -17.588 -2.482 15.718 1.00 89.56 73 LEU A N 1
ATOM 553 C CA . LEU A 1 73 ? -16.676 -2.202 16.826 1.00 89.56 73 LEU A CA 1
ATOM 554 C C . LEU A 1 73 ? -16.051 -0.803 16.712 1.00 89.56 73 LEU A C 1
ATOM 556 O O . LEU A 1 73 ? -15.964 -0.084 17.704 1.00 89.56 73 LEU A O 1
ATOM 560 N N . PHE A 1 74 ? -15.683 -0.363 15.506 1.00 89.31 74 PHE A N 1
ATOM 561 C CA . PHE A 1 74 ? -15.205 1.009 15.290 1.00 89.31 74 PHE A CA 1
ATOM 562 C C . PHE A 1 74 ? -16.287 2.060 15.565 1.00 89.31 74 PHE A C 1
ATOM 564 O O . PHE A 1 74 ? -16.004 3.092 16.172 1.00 89.31 74 PHE A O 1
ATOM 571 N N . ILE A 1 75 ? -17.532 1.801 15.164 1.00 91.00 75 ILE A N 1
ATOM 572 C CA . ILE A 1 75 ? -18.652 2.714 15.434 1.00 91.00 75 ILE A CA 1
ATOM 573 C C . ILE A 1 75 ? -18.928 2.784 16.943 1.00 91.00 75 ILE A C 1
ATOM 575 O O . ILE A 1 75 ? -19.082 3.875 17.485 1.00 91.00 75 ILE A O 1
ATOM 579 N N . GLU A 1 76 ? -18.926 1.641 17.633 1.00 91.94 76 GLU A N 1
ATOM 580 C CA . GLU A 1 76 ? -19.131 1.552 19.084 1.00 91.94 76 GLU A CA 1
ATOM 581 C C . GLU A 1 76 ? -18.036 2.286 19.870 1.00 91.94 76 GLU A C 1
ATOM 583 O O . GLU A 1 76 ? -18.320 2.955 20.862 1.00 91.94 76 GLU A O 1
ATOM 588 N N . LYS A 1 77 ? -16.785 2.223 19.399 1.00 89.00 77 LYS A N 1
ATOM 589 C CA . LYS A 1 77 ? -15.652 2.949 19.993 1.00 89.00 77 LYS A CA 1
ATOM 590 C C . LYS A 1 77 ? -15.616 4.440 19.634 1.00 89.00 77 LYS A C 1
ATOM 592 O O . LYS A 1 77 ? -14.768 5.157 20.158 1.00 89.00 77 LYS A O 1
ATOM 597 N N . GLY A 1 78 ? -16.537 4.914 18.793 1.00 90.62 78 GLY A N 1
ATOM 598 C CA . GLY A 1 78 ? -16.679 6.329 18.453 1.00 90.62 78 GLY A CA 1
ATOM 599 C C . GLY A 1 78 ? -15.732 6.816 17.358 1.00 90.62 78 GLY A C 1
ATOM 600 O O . GLY A 1 78 ? -15.439 8.009 17.293 1.00 90.62 78 GLY A O 1
ATOM 601 N N . PHE A 1 79 ? -15.237 5.925 16.497 1.00 90.62 79 PHE A N 1
ATOM 602 C CA . PHE A 1 79 ? -14.447 6.342 15.344 1.00 90.62 79 PHE A CA 1
ATOM 603 C C . PHE A 1 79 ? -15.349 6.891 14.238 1.00 90.62 79 PHE A C 1
ATOM 605 O O . PHE A 1 79 ? -16.290 6.238 13.780 1.00 90.62 79 PHE A O 1
ATOM 612 N N . GLU A 1 80 ? -15.021 8.089 13.766 1.00 91.19 80 GLU A N 1
ATOM 613 C CA . GLU A 1 80 ? -15.697 8.718 12.636 1.00 91.19 80 GLU A CA 1
ATOM 614 C C . GLU A 1 80 ? -15.149 8.166 11.316 1.00 91.19 80 GLU A C 1
ATOM 616 O O . GLU A 1 80 ? -13.933 8.086 11.117 1.00 91.19 80 GLU A O 1
ATOM 621 N N . LYS A 1 81 ? -16.046 7.804 10.396 1.00 90.12 81 LYS A N 1
ATOM 622 C CA . LYS A 1 81 ? -15.669 7.449 9.024 1.00 90.12 81 LYS A CA 1
ATOM 623 C C . LYS A 1 81 ? -15.320 8.708 8.229 1.00 90.12 81 LYS A C 1
ATOM 625 O O . LYS A 1 81 ? -15.930 9.759 8.431 1.00 90.12 81 LYS A O 1
ATOM 630 N N . TYR A 1 82 ? -14.361 8.598 7.314 1.00 88.38 82 TYR A N 1
ATOM 631 C CA . TYR A 1 82 ? -14.142 9.619 6.291 1.00 88.38 82 TYR A CA 1
ATOM 632 C C . TYR A 1 82 ? -15.372 9.744 5.398 1.00 88.38 82 TYR A C 1
ATOM 634 O O . TYR A 1 82 ? -16.051 8.753 5.114 1.00 88.38 82 TYR A O 1
ATOM 642 N N . ASN A 1 83 ? -15.650 10.967 4.951 1.00 91.44 83 ASN A N 1
ATOM 643 C CA . ASN A 1 83 ? -16.671 11.164 3.934 1.00 91.44 83 ASN A CA 1
ATOM 644 C C . ASN A 1 83 ? -16.164 10.625 2.586 1.00 91.44 83 ASN A C 1
ATOM 646 O O . ASN A 1 83 ? -14.957 10.609 2.339 1.00 91.44 83 ASN A O 1
ATOM 650 N N . GLU A 1 84 ? -17.067 10.201 1.702 1.00 83.00 84 GLU A N 1
ATOM 651 C CA . GLU A 1 84 ? -16.688 9.595 0.413 1.00 83.00 84 GLU A CA 1
ATOM 652 C C . GLU A 1 84 ? -15.815 10.537 -0.440 1.00 83.00 84 GLU A C 1
ATOM 654 O O . GLU A 1 84 ? -14.852 10.112 -1.078 1.00 83.00 84 GLU A O 1
ATOM 659 N N . GLU A 1 85 ? -16.091 11.840 -0.363 1.00 85.56 85 GLU A N 1
ATOM 660 C CA . GLU A 1 85 ? -15.316 12.889 -1.027 1.00 85.56 85 GLU A CA 1
ATOM 661 C C . GLU A 1 85 ? -13.894 13.034 -0.449 1.00 85.56 85 GLU A C 1
ATOM 663 O O . GLU A 1 85 ? -12.922 13.069 -1.204 1.00 85.56 85 GLU A O 1
ATOM 668 N N . GLU A 1 86 ? -13.746 13.017 0.883 1.00 85.75 86 GLU A N 1
ATOM 669 C CA . GLU A 1 86 ? -12.433 13.065 1.550 1.00 85.75 86 GLU A CA 1
ATOM 670 C C . GLU A 1 86 ? -11.596 11.821 1.207 1.00 85.75 86 GLU A C 1
ATOM 672 O O . GLU A 1 86 ? -10.391 11.910 0.964 1.00 85.75 86 GLU A O 1
ATOM 677 N N . LEU A 1 87 ? -12.239 10.650 1.150 1.00 80.12 87 LEU A N 1
ATOM 678 C CA . LEU A 1 87 ? -11.579 9.384 0.842 1.00 80.12 87 LEU A CA 1
ATOM 679 C C . LEU A 1 87 ? -11.015 9.368 -0.587 1.00 80.12 87 LEU A C 1
ATOM 681 O O . LEU A 1 87 ? -9.897 8.898 -0.820 1.00 80.12 87 LEU A O 1
ATOM 685 N N . ALA A 1 88 ? -11.771 9.908 -1.547 1.00 83.38 88 ALA A N 1
ATOM 686 C CA . ALA A 1 88 ? -11.330 10.025 -2.932 1.00 83.38 88 ALA A CA 1
ATOM 687 C C . ALA A 1 88 ? -10.107 10.948 -3.073 1.00 83.38 88 ALA A C 1
ATOM 689 O O . ALA A 1 88 ? -9.196 10.659 -3.857 1.00 83.38 88 ALA A O 1
ATOM 690 N N . GLU A 1 89 ? -10.053 12.032 -2.299 1.00 85.00 89 GLU A N 1
ATOM 691 C CA . GLU A 1 89 ? -8.931 12.969 -2.318 1.00 85.00 89 GLU A CA 1
ATOM 692 C C . GLU A 1 89 ? -7.665 12.375 -1.688 1.00 85.00 89 GLU A C 1
ATOM 694 O O . GLU A 1 89 ? -6.589 12.434 -2.292 1.00 85.00 89 GLU A O 1
ATOM 699 N N . ILE A 1 90 ? -7.795 11.689 -0.547 1.00 82.12 90 ILE A N 1
ATOM 700 C CA . ILE A 1 90 ? -6.683 10.958 0.085 1.00 82.12 90 ILE A CA 1
ATOM 701 C C . ILE A 1 90 ? -6.112 9.912 -0.878 1.00 82.12 90 ILE A C 1
ATOM 703 O O . ILE A 1 90 ? -4.893 9.781 -1.009 1.00 82.12 90 ILE A O 1
ATOM 707 N N . ARG A 1 91 ? -6.980 9.195 -1.603 1.00 80.19 91 ARG A N 1
ATOM 708 C CA . ARG A 1 91 ? -6.559 8.207 -2.602 1.00 80.19 91 ARG A CA 1
ATOM 709 C C . ARG A 1 91 ? -5.758 8.848 -3.730 1.00 80.19 91 ARG A C 1
ATOM 711 O O . ARG A 1 91 ? -4.714 8.316 -4.103 1.00 80.19 91 ARG A O 1
ATOM 718 N N . ARG A 1 92 ? -6.217 9.988 -4.254 1.00 82.69 92 ARG A N 1
ATOM 719 C CA . ARG A 1 92 ? -5.489 10.729 -5.293 1.00 82.69 92 ARG A CA 1
ATOM 720 C C . ARG A 1 92 ? -4.116 11.179 -4.807 1.00 82.69 92 ARG A C 1
ATOM 722 O O . ARG A 1 92 ? -3.138 10.950 -5.510 1.00 82.69 92 ARG A O 1
ATOM 729 N N . MET A 1 93 ? -4.032 11.742 -3.601 1.00 80.69 93 MET A N 1
ATOM 730 C CA . MET A 1 93 ? -2.751 12.165 -3.030 1.00 80.69 93 MET A CA 1
ATOM 731 C C . MET A 1 93 ? -1.798 10.988 -2.814 1.00 80.69 93 MET A C 1
ATOM 733 O O . MET A 1 93 ? -0.629 11.068 -3.186 1.00 80.69 93 MET A O 1
ATOM 737 N N . LYS A 1 94 ? -2.284 9.876 -2.250 1.00 81.75 94 LYS A N 1
ATOM 738 C CA . LYS A 1 94 ? -1.460 8.684 -2.002 1.00 81.75 94 LYS A CA 1
ATOM 739 C C . LYS A 1 94 ? -0.919 8.099 -3.307 1.00 81.75 94 LYS A C 1
ATOM 741 O O . LYS A 1 94 ? 0.267 7.792 -3.387 1.00 81.75 94 LYS A O 1
ATOM 746 N N . GLN A 1 95 ? -1.765 8.018 -4.332 1.00 84.44 95 GLN A N 1
ATOM 747 C CA . GLN A 1 95 ? -1.378 7.502 -5.640 1.00 84.44 95 GLN A CA 1
ATOM 748 C C . GLN A 1 95 ? -0.368 8.415 -6.351 1.00 84.44 95 GLN A C 1
ATOM 750 O O . GLN A 1 95 ? 0.581 7.925 -6.954 1.00 84.44 95 GLN A O 1
ATOM 755 N N . GLU A 1 96 ? -0.504 9.739 -6.229 1.00 85.25 96 GLU A N 1
ATOM 756 C CA . GLU A 1 96 ? 0.473 10.680 -6.789 1.00 85.25 96 GLU A CA 1
ATOM 757 C C . GLU A 1 96 ? 1.853 10.561 -6.115 1.00 85.25 96 GLU A C 1
ATOM 759 O O . GLU A 1 96 ? 2.886 10.640 -6.789 1.00 85.25 96 GLU A O 1
ATOM 764 N N . VAL A 1 97 ? 1.888 10.330 -4.796 1.00 84.94 97 VAL A N 1
ATOM 765 C CA . VAL A 1 97 ? 3.135 10.089 -4.053 1.00 84.94 97 VAL A CA 1
ATOM 766 C C . VAL A 1 97 ? 3.782 8.772 -4.484 1.00 84.94 97 VAL A C 1
ATOM 768 O O . VAL A 1 97 ? 4.974 8.769 -4.794 1.00 84.94 97 VAL A O 1
ATOM 771 N N . GLU A 1 98 ? 3.009 7.689 -4.568 1.00 83.44 98 GLU A N 1
ATOM 772 C CA . GLU A 1 98 ? 3.487 6.370 -5.005 1.00 83.44 98 GLU A CA 1
ATOM 773 C C . GLU A 1 98 ? 4.055 6.427 -6.434 1.00 83.44 98 GLU A C 1
ATOM 775 O O . GLU A 1 98 ? 5.210 6.064 -6.665 1.00 83.44 98 GLU A O 1
ATOM 780 N N . ASP A 1 99 ? 3.326 7.042 -7.373 1.00 84.81 99 ASP A N 1
ATOM 781 C CA . ASP A 1 99 ? 3.788 7.248 -8.750 1.00 84.81 99 ASP A CA 1
ATOM 782 C C . ASP A 1 99 ? 5.085 8.076 -8.816 1.00 84.81 99 ASP A C 1
ATOM 784 O O . ASP A 1 99 ? 5.944 7.868 -9.685 1.00 84.81 99 ASP A O 1
ATOM 788 N N . ALA A 1 100 ? 5.241 9.066 -7.932 1.00 87.69 100 ALA A N 1
ATOM 789 C CA . ALA A 1 100 ? 6.446 9.883 -7.862 1.00 87.69 100 ALA A CA 1
ATOM 790 C C . ALA A 1 100 ? 7.644 9.101 -7.301 1.00 87.69 100 ALA A C 1
ATOM 792 O O . ALA A 1 100 ? 8.780 9.321 -7.745 1.00 87.69 100 ALA A O 1
ATOM 793 N N . GLU A 1 101 ? 7.422 8.201 -6.344 1.00 85.56 101 GLU A N 1
ATOM 794 C CA . GLU A 1 101 ? 8.450 7.319 -5.790 1.00 85.56 101 GLU A CA 1
ATOM 795 C C . GLU A 1 101 ? 8.887 6.258 -6.797 1.00 85.56 101 GLU A C 1
ATOM 797 O O . GLU A 1 101 ? 10.092 6.119 -7.045 1.00 85.56 101 GLU A O 1
ATOM 802 N N . ASP A 1 102 ? 7.941 5.628 -7.488 1.00 84.81 102 ASP A N 1
ATOM 803 C CA . ASP A 1 102 ? 8.213 4.647 -8.535 1.00 84.81 102 ASP A CA 1
ATOM 804 C C . ASP A 1 102 ? 9.009 5.259 -9.688 1.00 84.81 102 ASP A C 1
ATOM 806 O O . ASP A 1 102 ? 10.036 4.719 -10.117 1.00 84.81 102 ASP A O 1
ATOM 810 N N . LYS A 1 103 ? 8.637 6.462 -10.145 1.00 88.31 103 LYS A N 1
ATOM 811 C CA . LYS A 1 103 ? 9.410 7.190 -11.169 1.00 88.31 103 LYS A CA 1
ATOM 812 C C . LYS A 1 103 ? 10.843 7.472 -10.711 1.00 88.31 103 LYS A C 1
ATOM 814 O O . LYS A 1 103 ? 11.781 7.356 -11.511 1.00 88.31 103 LYS A O 1
ATOM 819 N N . LYS A 1 104 ? 11.054 7.829 -9.437 1.00 87.50 104 LYS A N 1
ATOM 820 C CA . LYS A 1 104 ? 12.401 8.040 -8.873 1.00 87.50 104 LYS A CA 1
ATOM 821 C C . LYS A 1 104 ? 13.181 6.726 -8.799 1.00 87.50 104 LYS A C 1
ATOM 823 O O . LYS A 1 104 ? 14.356 6.715 -9.178 1.00 87.50 104 LYS A O 1
ATOM 828 N N . ALA A 1 105 ? 12.553 5.635 -8.365 1.00 84.31 105 ALA A N 1
ATOM 829 C CA . ALA A 1 105 ? 13.163 4.309 -8.299 1.00 84.31 105 ALA A CA 1
ATOM 830 C C . ALA A 1 105 ? 13.584 3.818 -9.695 1.00 84.31 105 ALA A C 1
ATOM 832 O O . ALA A 1 105 ? 14.748 3.464 -9.906 1.00 84.31 105 ALA A O 1
ATOM 833 N N . ILE A 1 106 ? 12.700 3.930 -10.690 1.00 83.75 106 ILE A N 1
ATOM 834 C CA . ILE A 1 106 ? 12.980 3.579 -12.090 1.00 83.75 106 ILE A CA 1
ATOM 835 C C . ILE A 1 106 ? 14.134 4.419 -12.653 1.00 83.75 106 ILE A C 1
ATOM 837 O O . ILE A 1 106 ? 15.018 3.892 -13.335 1.00 83.75 106 ILE A O 1
ATOM 841 N N . LYS A 1 107 ? 14.181 5.726 -12.357 1.00 84.75 107 LYS A N 1
ATOM 842 C CA . LYS A 1 107 ? 15.277 6.602 -12.804 1.00 84.75 107 LYS A CA 1
ATOM 843 C C . LYS A 1 107 ? 16.627 6.179 -12.214 1.00 84.75 107 LYS A C 1
ATOM 845 O O . LYS A 1 107 ? 17.626 6.183 -12.936 1.00 84.75 107 LYS A O 1
ATOM 850 N N . ARG A 1 108 ? 16.663 5.778 -10.936 1.00 82.12 108 ARG A N 1
ATOM 851 C CA . ARG A 1 108 ? 17.873 5.244 -10.281 1.00 82.12 108 ARG A CA 1
ATOM 852 C C . ARG A 1 108 ? 18.332 3.937 -10.936 1.00 82.12 108 ARG A C 1
ATOM 854 O O . ARG A 1 108 ? 19.513 3.801 -11.247 1.00 82.12 108 ARG A O 1
ATOM 861 N N . LEU A 1 109 ? 17.401 3.028 -11.232 1.00 78.94 109 LEU A N 1
ATOM 862 C CA . LEU A 1 109 ? 17.697 1.761 -11.909 1.00 78.94 109 LEU A CA 1
ATOM 863 C C . LEU A 1 109 ? 18.245 1.973 -13.330 1.00 78.94 109 LEU A C 1
ATOM 865 O O . LEU A 1 109 ? 19.272 1.394 -13.691 1.00 78.94 109 LEU A O 1
ATOM 869 N N . ARG A 1 110 ? 17.628 2.863 -14.121 1.00 77.06 110 ARG A N 1
ATOM 870 C CA . ARG A 1 110 ? 18.106 3.200 -15.477 1.00 77.06 110 ARG A CA 1
ATOM 871 C C . ARG A 1 110 ? 19.502 3.826 -15.475 1.00 77.06 110 ARG A C 1
ATOM 873 O O . ARG A 1 110 ? 20.318 3.492 -16.333 1.00 77.06 110 ARG A O 1
ATOM 880 N N . GLY A 1 111 ? 19.797 4.706 -14.516 1.00 75.69 111 GLY A N 1
ATOM 881 C CA . GLY A 1 111 ? 21.128 5.302 -14.371 1.00 75.69 111 GLY A CA 1
ATOM 882 C C . GLY A 1 111 ? 22.221 4.260 -14.117 1.00 75.69 111 GLY A C 1
ATOM 883 O O . GLY A 1 111 ? 23.316 4.375 -14.666 1.00 75.69 111 GLY A O 1
ATOM 884 N N . ASN A 1 112 ? 21.901 3.217 -13.347 1.00 73.56 112 ASN A N 1
ATOM 885 C CA . ASN A 1 112 ? 22.836 2.139 -13.034 1.00 73.56 112 ASN A CA 1
ATOM 886 C C . ASN A 1 112 ? 23.074 1.208 -14.238 1.00 73.56 112 ASN A C 1
ATOM 888 O O . ASN A 1 112 ? 24.213 0.857 -14.545 1.00 73.56 112 ASN A O 1
ATOM 892 N N . ILE A 1 113 ? 22.017 0.882 -14.992 1.00 66.12 113 ILE A N 1
ATOM 893 C CA . ILE A 1 113 ? 22.111 0.068 -16.218 1.00 66.12 113 ILE A CA 1
ATOM 894 C C . ILE A 1 113 ? 22.998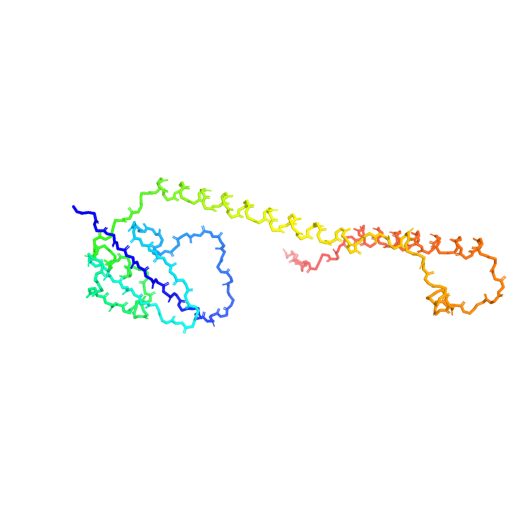 0.736 -17.275 1.00 66.12 113 ILE A C 1
ATOM 896 O O . ILE A 1 113 ? 23.822 0.064 -17.890 1.00 66.12 113 ILE A O 1
ATOM 900 N N . ASN A 1 114 ? 22.911 2.058 -17.443 1.00 60.12 114 ASN A N 1
ATOM 901 C CA . ASN A 1 114 ? 23.728 2.786 -18.420 1.00 60.12 114 ASN A CA 1
ATOM 902 C C . ASN A 1 114 ? 25.230 2.823 -18.089 1.00 60.12 114 ASN A C 1
ATOM 904 O O . ASN A 1 114 ? 26.021 3.195 -18.953 1.00 60.12 114 ASN A O 1
ATOM 908 N N . GLN A 1 115 ? 25.657 2.449 -16.877 1.00 62.16 115 GLN A N 1
ATOM 909 C CA . GLN A 1 115 ? 27.078 2.217 -16.585 1.00 62.16 115 GLN A CA 1
ATOM 910 C C . GLN A 1 115 ? 27.529 0.812 -16.994 1.00 62.16 115 GLN A C 1
ATOM 912 O O . GLN A 1 115 ? 28.668 0.646 -17.423 1.00 62.16 115 GLN A O 1
ATOM 917 N N . LEU A 1 116 ? 26.627 -0.169 -16.916 1.00 58.41 116 LEU A N 1
ATOM 918 C CA . LEU A 1 116 ? 26.885 -1.558 -17.290 1.00 58.41 116 LEU A CA 1
ATOM 919 C C . LEU A 1 116 ? 26.832 -1.773 -18.812 1.00 58.41 116 LEU A C 1
ATOM 921 O O . LEU A 1 116 ? 27.541 -2.622 -19.343 1.00 58.41 116 LEU A O 1
ATOM 925 N N . THR A 1 117 ? 26.025 -0.980 -19.523 1.00 53.44 117 THR A N 1
ATOM 926 C CA . THR A 1 117 ? 25.866 -1.045 -20.984 1.00 53.44 117 THR A CA 1
ATOM 927 C C . THR A 1 117 ? 26.696 -0.019 -21.746 1.00 53.44 117 THR A C 1
ATOM 929 O O . THR A 1 117 ? 26.545 0.070 -22.967 1.00 53.44 117 THR A O 1
ATOM 932 N N . LYS A 1 118 ? 27.607 0.727 -21.092 1.00 57.81 118 LYS A N 1
ATOM 933 C CA . LYS A 1 118 ? 28.664 1.413 -21.848 1.00 57.81 118 LYS A CA 1
ATOM 934 C C . LYS A 1 118 ? 29.353 0.327 -22.668 1.00 57.81 118 LYS A C 1
ATOM 936 O O . LYS A 1 118 ? 29.923 -0.586 -22.065 1.00 57.81 118 LYS A O 1
ATOM 941 N N . PRO A 1 119 ? 29.274 0.372 -24.010 1.00 54.16 119 PRO A N 1
ATOM 942 C CA . PRO A 1 119 ? 29.979 -0.599 -24.811 1.00 54.16 119 PRO A CA 1
ATOM 943 C C . PRO A 1 119 ? 31.434 -0.531 -24.358 1.00 54.16 119 PRO A C 1
ATOM 945 O O . PRO A 1 119 ? 31.993 0.557 -24.177 1.00 54.16 119 PRO A O 1
ATOM 948 N N . ILE A 1 120 ? 32.034 -1.690 -24.101 1.00 53.84 120 ILE A N 1
ATOM 949 C CA . ILE A 1 120 ? 33.472 -1.832 -23.876 1.00 53.84 120 ILE A CA 1
ATOM 950 C C . ILE A 1 120 ? 34.160 -1.517 -25.220 1.00 53.84 120 ILE A C 1
ATOM 952 O O . ILE A 1 120 ? 34.770 -2.362 -25.858 1.00 53.84 120 ILE A O 1
ATOM 956 N N . THR A 1 121 ? 33.979 -0.302 -25.730 1.00 52.84 121 THR A N 1
ATOM 957 C CA . THR A 1 121 ? 34.503 0.204 -27.001 1.00 52.84 121 THR A CA 1
ATOM 958 C C . THR A 1 121 ? 35.548 1.289 -26.773 1.00 52.84 121 THR A C 1
ATOM 960 O O . THR A 1 121 ? 35.998 1.914 -27.725 1.00 52.84 121 THR A O 1
ATOM 963 N N . GLY A 1 122 ? 35.988 1.480 -25.525 1.00 50.06 122 GLY A N 1
ATOM 964 C CA . GLY A 1 122 ? 37.166 2.286 -25.178 1.00 50.06 122 GLY A CA 1
ATOM 965 C C . GLY A 1 122 ? 38.170 1.572 -24.265 1.00 50.06 122 GLY A C 1
ATOM 966 O O . GLY A 1 122 ? 39.354 1.902 -24.273 1.00 50.06 122 GLY A O 1
ATOM 967 N N . GLY A 1 123 ? 37.735 0.558 -23.510 1.00 51.97 123 GLY A N 1
ATOM 968 C CA . GLY A 1 123 ? 38.638 -0.332 -22.790 1.00 51.97 123 GLY A CA 1
ATOM 969 C C . GLY A 1 123 ? 39.261 -1.297 -23.785 1.00 51.97 123 GLY A C 1
ATOM 970 O O . GLY A 1 123 ? 38.548 -2.104 -24.373 1.00 51.97 123 GLY A O 1
ATOM 971 N N . LYS A 1 124 ? 40.572 -1.182 -24.006 1.00 54.47 124 LYS A N 1
ATOM 972 C CA . LYS A 1 124 ? 41.371 -2.113 -24.813 1.00 54.47 124 LYS A CA 1
ATOM 973 C C . LYS A 1 124 ? 40.922 -3.540 -24.491 1.00 54.47 124 LYS A C 1
ATOM 975 O O . LYS A 1 124 ? 41.203 -4.023 -23.396 1.00 54.47 124 LYS A O 1
ATOM 980 N N . ILE A 1 125 ? 40.215 -4.195 -25.416 1.00 53.66 125 ILE A N 1
ATOM 981 C CA . ILE A 1 125 ? 39.950 -5.632 -25.326 1.00 53.66 125 ILE A CA 1
ATOM 982 C C . ILE A 1 125 ? 41.326 -6.256 -25.135 1.00 53.66 125 ILE A C 1
ATOM 984 O O . ILE A 1 125 ? 42.201 -6.092 -25.992 1.00 53.66 125 ILE A O 1
ATOM 988 N N . SER A 1 126 ? 41.564 -6.843 -23.961 1.00 52.16 126 SER A N 1
ATOM 989 C CA . SER A 1 126 ? 42.879 -7.390 -23.663 1.00 52.16 126 SER A CA 1
ATOM 990 C C . SER A 1 126 ? 43.180 -8.421 -24.748 1.00 52.16 126 SER A C 1
ATOM 992 O O . SER A 1 126 ? 42.318 -9.217 -25.129 1.00 52.16 126 SER A O 1
ATOM 994 N N . SER A 1 127 ? 44.397 -8.394 -25.285 1.00 56.06 127 SER A N 1
ATOM 995 C CA . SER A 1 127 ? 44.836 -9.318 -26.339 1.00 56.06 127 SER A CA 1
ATOM 996 C C . SER A 1 127 ? 44.670 -10.795 -25.954 1.00 56.06 127 SER A C 1
ATOM 998 O O . SER A 1 127 ? 44.743 -11.660 -26.822 1.00 56.06 127 SER A O 1
ATOM 1000 N N . LYS A 1 128 ? 44.419 -11.074 -24.668 1.00 54.56 128 LYS A N 1
ATOM 1001 C CA . LYS A 1 128 ? 44.073 -12.378 -24.108 1.00 54.56 128 LYS A CA 1
ATOM 1002 C C . LYS A 1 128 ? 42.685 -12.859 -24.551 1.00 54.56 128 LYS A C 1
ATOM 1004 O O . LYS A 1 128 ? 42.598 -13.951 -25.090 1.00 54.56 128 LYS A O 1
ATOM 1009 N N . MET A 1 129 ? 41.637 -12.031 -24.466 1.00 53.44 129 MET A N 1
ATOM 1010 C CA . MET A 1 129 ? 40.280 -12.456 -24.869 1.00 53.44 129 MET A CA 1
ATOM 1011 C C . MET A 1 129 ? 40.132 -12.671 -26.383 1.00 53.44 129 MET A C 1
ATOM 1013 O O . MET A 1 129 ? 39.340 -13.498 -26.823 1.00 53.44 129 MET A O 1
ATOM 1017 N N . LEU A 1 130 ? 40.925 -11.964 -27.194 1.00 57.00 130 LEU A N 1
ATOM 1018 C CA . LEU A 1 130 ? 40.990 -12.184 -28.645 1.00 57.00 130 LEU A CA 1
ATOM 1019 C C . LEU A 1 130 ? 41.641 -13.523 -29.025 1.00 57.00 130 LEU A C 1
ATOM 1021 O O . LEU A 1 130 ? 41.411 -13.997 -30.132 1.00 57.00 130 LEU A O 1
ATOM 1025 N N . ARG A 1 131 ? 42.451 -14.130 -28.145 1.00 57.12 131 ARG A N 1
ATOM 1026 C CA . ARG A 1 131 ? 43.038 -15.458 -28.388 1.00 57.12 131 ARG A CA 1
ATOM 1027 C C . ARG A 1 131 ? 42.092 -16.590 -28.023 1.00 57.12 131 ARG A C 1
ATOM 1029 O O . ARG A 1 131 ? 42.159 -17.627 -28.667 1.00 57.12 131 ARG A O 1
ATOM 1036 N N . ASP A 1 132 ? 41.223 -16.387 -27.039 1.00 56.06 132 ASP A N 1
ATOM 1037 C CA . ASP A 1 132 ? 40.328 -17.443 -26.553 1.00 56.06 132 ASP A CA 1
ATOM 1038 C C . ASP A 1 132 ? 39.086 -17.608 -27.449 1.00 56.06 132 ASP A C 1
ATOM 1040 O O . ASP A 1 132 ? 38.489 -18.678 -27.493 1.00 56.06 132 ASP A O 1
ATOM 1044 N N . LEU A 1 133 ? 38.757 -16.592 -28.259 1.00 55.03 133 LEU A N 1
ATOM 1045 C CA . LEU A 1 133 ? 37.800 -16.690 -29.370 1.00 55.03 133 LEU A CA 1
ATOM 1046 C C . LEU A 1 133 ? 38.453 -17.153 -30.688 1.00 55.03 133 LEU A C 1
ATOM 1048 O O . LEU A 1 133 ? 37.868 -16.942 -31.752 1.00 55.03 133 LEU A O 1
ATOM 1052 N N . ASN A 1 134 ? 39.640 -17.782 -30.641 1.00 49.91 134 ASN A N 1
ATOM 1053 C CA . ASN A 1 134 ? 40.219 -18.502 -31.781 1.00 49.91 134 ASN A CA 1
ATOM 1054 C C . ASN A 1 134 ? 39.277 -19.640 -32.205 1.00 49.91 134 ASN A C 1
ATOM 1056 O O . ASN A 1 134 ? 39.459 -20.808 -31.867 1.00 49.91 134 ASN A O 1
ATOM 1060 N N . VAL A 1 135 ? 38.315 -19.289 -33.051 1.00 49.91 135 VAL A N 1
ATOM 1061 C CA . VAL A 1 135 ? 38.019 -20.090 -34.228 1.00 49.91 135 VAL A CA 1
ATOM 1062 C C . VAL A 1 135 ? 39.350 -20.214 -34.960 1.00 49.91 135 VAL A C 1
ATOM 1064 O O . VAL A 1 135 ? 39.922 -19.234 -35.439 1.00 49.91 135 VAL A O 1
ATOM 1067 N N . ALA A 1 136 ? 39.907 -21.414 -34.884 1.00 50.59 136 ALA A N 1
ATOM 1068 C CA . ALA A 1 136 ? 41.145 -21.789 -35.519 1.00 50.59 136 ALA A CA 1
ATOM 1069 C C . ALA A 1 136 ? 41.030 -21.565 -37.030 1.00 50.59 136 ALA A C 1
ATOM 1071 O O . ALA A 1 136 ? 40.410 -22.365 -37.705 1.00 50.59 136 ALA A O 1
ATOM 1072 N N . ASP A 1 137 ? 41.626 -20.486 -37.537 1.00 51.69 137 ASP A N 1
ATOM 1073 C CA . ASP A 1 137 ? 42.141 -20.419 -38.905 1.00 51.69 137 ASP A CA 1
ATOM 1074 C C . ASP A 1 137 ? 43.205 -19.319 -38.999 1.00 51.69 137 ASP A C 1
ATOM 1076 O O . ASP A 1 137 ? 42.943 -18.114 -39.030 1.00 51.69 137 ASP A O 1
ATOM 1080 N N . LYS A 1 138 ? 44.467 -19.755 -38.988 1.00 56.50 138 LYS A N 1
ATOM 1081 C CA . LYS A 1 138 ? 45.679 -18.933 -38.832 1.00 56.50 138 LYS A CA 1
ATOM 1082 C C . LYS A 1 138 ? 46.041 -18.047 -40.040 1.00 56.50 138 LYS A C 1
ATOM 1084 O O . LYS A 1 138 ? 47.147 -17.516 -40.066 1.00 56.50 138 LYS A O 1
ATOM 1089 N N . HIS A 1 139 ? 45.150 -17.831 -41.010 1.00 56.66 139 HIS A N 1
ATOM 1090 C CA . HIS A 1 139 ? 45.509 -17.136 -42.258 1.00 56.66 139 HIS A CA 1
ATOM 1091 C C . HIS A 1 139 ? 44.548 -16.047 -42.754 1.00 56.66 139 HIS A C 1
ATOM 1093 O O . HIS A 1 139 ? 44.727 -15.556 -43.865 1.00 56.66 139 HIS A O 1
ATOM 1099 N N . MET A 1 140 ? 43.580 -15.586 -41.955 1.00 60.72 140 MET A N 1
ATOM 1100 C CA . MET A 1 140 ? 42.746 -14.449 -42.372 1.00 60.72 140 MET A CA 1
ATOM 1101 C C . MET A 1 140 ? 43.307 -13.091 -41.935 1.00 60.72 140 MET A C 1
ATOM 1103 O O . MET A 1 140 ? 43.657 -12.870 -40.775 1.00 60.72 140 MET A O 1
ATOM 1107 N N . ASN A 1 141 ? 43.353 -12.146 -42.880 1.00 79.12 141 ASN A N 1
ATOM 1108 C CA . ASN A 1 141 ? 43.755 -10.762 -42.638 1.00 79.12 141 ASN A CA 1
ATOM 1109 C C . ASN A 1 141 ? 42.754 -10.092 -41.672 1.00 79.12 141 ASN A C 1
ATOM 1111 O O . ASN A 1 141 ? 41.548 -10.325 -41.752 1.00 79.12 141 ASN A O 1
ATOM 1115 N N . LYS A 1 142 ? 43.224 -9.214 -40.775 1.00 72.44 142 LYS A N 1
ATOM 1116 C CA . LYS A 1 142 ? 42.384 -8.486 -39.797 1.00 72.44 142 LYS A CA 1
ATOM 1117 C C . LYS A 1 142 ? 41.182 -7.781 -40.440 1.00 72.44 142 LYS A C 1
ATOM 1119 O O . LYS A 1 142 ? 40.142 -7.637 -39.800 1.00 72.44 142 LYS A O 1
ATOM 1124 N N . ALA A 1 143 ? 41.310 -7.345 -41.695 1.00 77.38 143 ALA A N 1
ATOM 112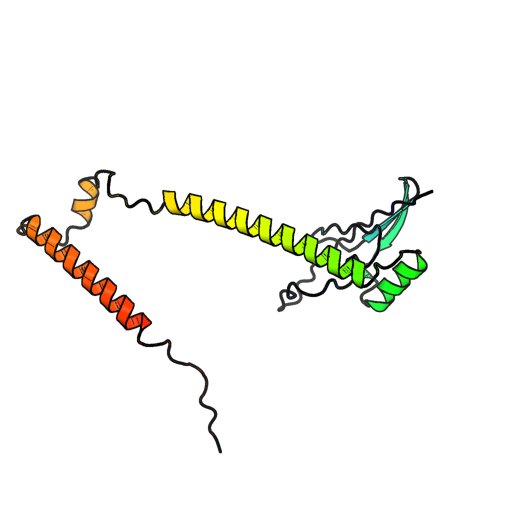5 C CA . ALA A 1 143 ? 40.208 -6.762 -42.459 1.00 77.38 143 ALA A CA 1
ATOM 1126 C C . ALA A 1 143 ? 39.078 -7.773 -42.739 1.00 77.38 143 ALA A C 1
ATOM 1128 O O . ALA A 1 143 ? 37.904 -7.439 -42.591 1.00 77.38 143 ALA A O 1
ATOM 1129 N N . GLN A 1 144 ? 39.426 -9.020 -43.065 1.00 77.00 144 GLN A N 1
ATOM 1130 C CA . GLN A 1 144 ? 38.472 -10.097 -43.341 1.00 77.00 144 GLN A CA 1
ATOM 1131 C C . GLN A 1 144 ? 37.764 -10.555 -42.064 1.00 77.00 144 GLN A C 1
ATOM 1133 O O . GLN A 1 144 ? 36.553 -10.747 -42.076 1.00 77.00 144 GLN A O 1
ATOM 1138 N N . GLN A 1 145 ? 38.478 -10.616 -40.935 1.00 76.75 145 GLN A N 1
ATOM 1139 C CA . GLN A 1 145 ? 37.869 -10.927 -39.635 1.00 76.75 145 GLN A CA 1
ATOM 1140 C C . GLN A 1 145 ? 36.816 -9.884 -39.235 1.00 76.75 145 GLN A C 1
ATOM 1142 O O . GLN A 1 145 ? 35.721 -10.233 -38.798 1.00 76.75 145 GLN A O 1
ATOM 1147 N N . LYS A 1 146 ? 37.109 -8.591 -39.435 1.00 77.06 146 LYS A N 1
ATOM 1148 C CA . LYS A 1 146 ? 36.138 -7.518 -39.175 1.00 77.06 146 LYS A CA 1
ATOM 1149 C C . LYS A 1 146 ? 34.915 -7.605 -40.087 1.00 77.06 146 LYS A C 1
ATOM 1151 O O . LYS A 1 146 ? 33.806 -7.367 -39.615 1.00 77.06 146 LYS A O 1
ATOM 1156 N N . ALA A 1 147 ? 35.107 -7.943 -41.361 1.00 80.06 147 ALA A N 1
ATOM 1157 C CA . ALA A 1 147 ? 34.003 -8.133 -42.297 1.00 80.06 147 ALA A CA 1
ATOM 1158 C C . ALA A 1 147 ? 33.116 -9.324 -41.890 1.00 80.06 147 ALA A C 1
ATOM 1160 O O . ALA A 1 147 ? 31.902 -9.169 -41.813 1.00 80.06 147 ALA A O 1
ATOM 1161 N N . ALA A 1 148 ? 33.715 -10.459 -41.516 1.00 76.88 148 ALA A N 1
ATOM 1162 C CA . ALA A 1 148 ? 32.986 -11.650 -41.080 1.00 76.88 148 ALA A CA 1
ATOM 1163 C C . ALA A 1 148 ? 32.159 -11.408 -39.804 1.00 76.88 148 ALA A C 1
ATOM 1165 O O . ALA A 1 148 ? 30.995 -11.796 -39.727 1.00 76.88 148 ALA A O 1
ATOM 1166 N N . VAL A 1 149 ? 32.720 -10.704 -38.813 1.00 78.50 149 VAL A N 1
ATOM 1167 C CA . VAL A 1 149 ? 31.975 -10.335 -37.595 1.00 78.50 149 VAL A CA 1
ATOM 1168 C C . VAL A 1 149 ? 30.822 -9.381 -37.921 1.00 78.50 149 VAL A C 1
ATOM 1170 O O . VAL A 1 149 ? 29.739 -9.509 -37.354 1.00 78.50 149 VAL A O 1
ATOM 1173 N N . LYS A 1 150 ? 31.027 -8.438 -38.850 1.00 87.94 150 LYS A N 1
ATOM 1174 C CA . LYS A 1 150 ? 29.986 -7.492 -39.269 1.00 87.94 150 LYS A CA 1
ATOM 1175 C C . LYS A 1 150 ? 28.818 -8.198 -39.964 1.00 87.94 150 LYS A C 1
ATOM 1177 O O . LYS A 1 150 ? 27.674 -7.885 -39.645 1.00 87.94 150 LYS A O 1
ATOM 1182 N N . GLU A 1 151 ? 29.100 -9.153 -40.849 1.00 89.75 151 GLU A N 1
ATOM 1183 C CA . GLU A 1 151 ? 28.072 -9.975 -41.501 1.00 89.75 151 GLU A CA 1
ATOM 1184 C C . GLU A 1 151 ? 27.298 -10.815 -40.478 1.00 89.75 151 GLU A C 1
ATOM 1186 O O . GLU A 1 151 ? 26.073 -10.747 -40.436 1.00 89.75 151 GLU A O 1
ATOM 1191 N N . LYS A 1 152 ? 27.988 -11.479 -39.541 1.00 82.94 152 LYS A N 1
ATOM 1192 C CA . LYS A 1 152 ? 27.334 -12.282 -38.494 1.00 82.94 152 LYS A CA 1
ATOM 1193 C C . LYS A 1 152 ? 26.415 -11.456 -37.583 1.00 82.94 152 LYS A C 1
ATOM 1195 O O . LYS A 1 152 ? 25.358 -11.916 -37.164 1.00 82.94 152 LYS A O 1
ATOM 1200 N N . ILE A 1 153 ? 26.792 -10.212 -37.275 1.00 82.50 153 ILE A N 1
ATOM 1201 C CA . ILE A 1 153 ? 25.936 -9.291 -36.508 1.00 82.50 153 ILE A CA 1
ATOM 1202 C C . ILE A 1 153 ? 24.699 -8.883 -37.316 1.00 82.50 153 ILE A C 1
ATOM 1204 O O . ILE A 1 153 ? 23.618 -8.745 -36.744 1.00 82.50 153 ILE A O 1
ATOM 1208 N N . LYS A 1 154 ? 24.849 -8.665 -38.626 1.00 90.62 154 LYS A N 1
ATOM 1209 C CA . LYS A 1 154 ? 23.735 -8.314 -39.511 1.00 90.62 154 LYS A CA 1
ATOM 1210 C C . LYS A 1 154 ? 22.741 -9.472 -39.618 1.00 90.62 154 LYS A C 1
ATOM 1212 O O . LYS A 1 154 ? 21.549 -9.246 -39.447 1.00 90.62 154 LYS A O 1
ATOM 1217 N N . GLU A 1 155 ? 23.242 -10.692 -39.779 1.00 89.44 155 GLU A N 1
ATOM 1218 C CA . GLU A 1 155 ? 22.444 -11.919 -39.804 1.00 89.44 155 GLU A CA 1
ATOM 1219 C C . GLU A 1 155 ? 21.662 -12.122 -38.496 1.00 89.44 155 GLU A C 1
ATOM 1221 O O . GLU A 1 155 ? 20.451 -12.316 -38.526 1.00 89.44 155 GLU A O 1
ATOM 1226 N N . MET A 1 156 ? 22.304 -11.958 -37.331 1.00 82.31 156 MET A N 1
ATOM 1227 C CA . MET A 1 156 ? 21.606 -12.050 -36.038 1.00 82.31 156 MET A CA 1
ATOM 1228 C C . MET A 1 156 ? 20.512 -10.989 -35.863 1.00 82.31 156 MET A C 1
ATOM 1230 O O . MET A 1 156 ? 19.492 -11.258 -35.228 1.00 82.31 156 MET A O 1
ATOM 1234 N N . LYS A 1 157 ? 20.709 -9.774 -36.390 1.00 86.75 157 LYS A N 1
ATOM 1235 C CA . LYS A 1 157 ? 19.672 -8.732 -36.349 1.00 86.75 157 LYS A CA 1
ATOM 1236 C C . LYS A 1 157 ? 18.481 -9.099 -37.223 1.00 86.75 157 LYS A C 1
ATOM 1238 O O . LYS A 1 157 ? 17.354 -8.946 -36.771 1.00 86.75 157 LYS A O 1
ATOM 1243 N N . GLN A 1 158 ? 18.741 -9.611 -38.419 1.00 86.94 158 GLN A N 1
ATOM 1244 C CA . GLN A 1 158 ? 17.696 -10.002 -39.354 1.00 86.94 158 GLN A CA 1
ATOM 1245 C C . GLN A 1 158 ? 16.900 -11.203 -38.830 1.00 86.94 158 GLN A C 1
ATOM 1247 O O . GLN A 1 158 ? 15.680 -11.140 -38.781 1.00 86.94 158 GLN A O 1
ATOM 1252 N N . ALA A 1 159 ? 17.571 -12.216 -38.271 1.00 83.75 159 ALA A N 1
ATOM 1253 C CA . ALA A 1 159 ? 16.906 -13.339 -37.606 1.00 83.75 159 ALA A CA 1
ATOM 1254 C C . ALA A 1 159 ? 16.027 -12.895 -36.422 1.00 83.75 159 ALA A C 1
ATOM 1256 O O . ALA A 1 159 ? 14.963 -13.459 -36.180 1.00 83.75 159 ALA A O 1
ATOM 1257 N N . ARG A 1 160 ? 16.455 -11.866 -35.679 1.00 83.31 160 ARG A N 1
ATOM 1258 C CA . ARG A 1 160 ? 15.657 -11.287 -34.591 1.00 83.31 160 ARG A CA 1
ATOM 1259 C C . ARG A 1 160 ? 14.427 -10.542 -35.114 1.00 83.31 160 ARG A C 1
ATOM 1261 O O . ARG A 1 160 ? 13.381 -10.613 -34.480 1.00 83.31 160 ARG A O 1
ATOM 1268 N N . GLU A 1 161 ? 14.554 -9.810 -36.217 1.00 79.38 161 GLU A N 1
ATOM 1269 C CA . GLU A 1 161 ? 13.429 -9.120 -36.859 1.00 79.38 161 GLU A CA 1
ATOM 1270 C C . GLU A 1 161 ? 12.431 -10.119 -37.448 1.00 79.38 161 GLU A C 1
ATOM 1272 O O . GLU A 1 161 ? 11.241 -10.004 -37.166 1.00 79.38 161 GLU A O 1
ATOM 1277 N N . ASP A 1 162 ? 12.908 -11.155 -38.138 1.00 82.38 162 ASP A N 1
ATOM 1278 C CA . ASP A 1 162 ? 12.069 -12.238 -38.657 1.00 82.38 162 ASP A CA 1
ATOM 1279 C C . ASP A 1 162 ? 11.329 -12.957 -37.519 1.00 82.38 162 ASP A C 1
ATOM 1281 O O . ASP A 1 162 ? 10.120 -13.160 -37.598 1.00 82.38 162 ASP A O 1
ATOM 1285 N N . PHE A 1 163 ? 12.009 -13.255 -36.406 1.00 77.69 163 PHE A N 1
ATOM 1286 C CA . PHE A 1 163 ? 11.375 -13.855 -35.228 1.00 77.69 163 PHE A CA 1
ATOM 1287 C C . PHE A 1 163 ? 10.312 -12.950 -34.582 1.00 77.69 163 PHE A C 1
ATOM 1289 O O . PHE A 1 163 ? 9.332 -13.449 -34.044 1.00 77.69 163 PHE A O 1
ATOM 1296 N N . MET A 1 164 ? 10.480 -11.624 -34.626 1.00 70.62 164 MET A N 1
ATOM 1297 C CA . MET A 1 164 ? 9.471 -10.685 -34.114 1.00 70.62 164 MET A CA 1
ATOM 1298 C C . MET A 1 164 ? 8.313 -10.448 -35.098 1.00 70.62 164 MET A C 1
ATOM 1300 O O . MET A 1 164 ? 7.243 -10.021 -34.670 1.00 70.62 164 MET A O 1
ATOM 1304 N N . MET A 1 165 ? 8.510 -10.716 -36.392 1.00 67.62 165 MET A N 1
ATOM 1305 C CA . MET A 1 165 ? 7.497 -10.567 -37.445 1.00 67.62 165 MET A CA 1
ATOM 1306 C C . MET A 1 165 ? 6.626 -11.815 -37.615 1.00 67.62 165 MET A C 1
ATOM 1308 O O . MET A 1 165 ? 5.460 -11.706 -38.000 1.00 67.62 165 MET A O 1
ATOM 1312 N N . VAL A 1 166 ? 7.155 -12.998 -37.299 1.00 65.19 166 VAL A N 1
ATOM 1313 C CA . VAL A 1 166 ? 6.350 -14.212 -37.147 1.00 65.19 166 VAL A CA 1
ATOM 1314 C C . VAL A 1 166 ? 5.702 -14.137 -35.767 1.00 65.19 166 VAL A C 1
ATOM 1316 O O . VAL A 1 166 ? 6.271 -14.591 -34.780 1.00 65.19 166 VAL A O 1
ATOM 1319 N N . GLY A 1 167 ? 4.549 -13.464 -35.686 1.00 57.12 167 GLY A N 1
ATOM 1320 C CA . GLY A 1 167 ? 3.800 -13.288 -34.441 1.00 57.12 167 GLY A CA 1
ATOM 1321 C C . GLY A 1 167 ? 3.728 -14.587 -33.634 1.00 57.12 167 GLY A C 1
ATOM 1322 O O . GLY A 1 167 ? 3.597 -15.666 -34.217 1.00 57.12 167 GLY A O 1
ATOM 1323 N N . MET A 1 168 ? 3.859 -14.473 -32.305 1.00 66.94 168 MET A N 1
ATOM 1324 C CA . MET A 1 168 ? 3.780 -15.617 -31.390 1.00 66.94 168 MET A CA 1
ATOM 1325 C C . MET A 1 168 ? 2.592 -16.500 -31.797 1.00 66.94 168 MET A C 1
ATOM 1327 O O . MET A 1 168 ? 1.503 -15.951 -31.994 1.00 66.94 168 MET A O 1
ATOM 1331 N N . PRO A 1 169 ? 2.793 -17.821 -31.981 1.00 62.03 169 PRO A N 1
ATOM 1332 C CA . PRO A 1 169 ? 1.708 -18.717 -32.336 1.00 62.03 169 PRO A CA 1
ATOM 1333 C C . PRO A 1 169 ? 0.592 -18.524 -31.320 1.00 62.03 169 PRO A C 1
ATOM 1335 O O . PRO A 1 169 ? 0.801 -18.563 -30.109 1.00 62.03 169 PRO A O 1
ATOM 1338 N N . ASP A 1 170 ? -0.575 -18.192 -31.848 1.00 64.25 170 ASP A N 1
ATOM 1339 C CA . ASP A 1 170 ? -1.745 -17.894 -31.056 1.00 64.25 170 ASP A CA 1
ATOM 1340 C C . ASP A 1 170 ? -2.264 -19.223 -30.498 1.00 64.25 170 ASP A C 1
ATOM 1342 O O . ASP A 1 170 ? -3.055 -19.908 -31.142 1.00 64.25 170 ASP A O 1
ATOM 1346 N N . ASP A 1 171 ? -1.775 -19.616 -29.318 1.00 70.81 171 ASP A N 1
ATOM 1347 C CA . ASP A 1 171 ? -2.164 -20.838 -28.591 1.00 70.81 171 ASP A CA 1
ATOM 1348 C C . ASP A 1 171 ? -3.632 -20.810 -28.115 1.00 70.81 171 ASP A C 1
ATOM 1350 O O . ASP A 1 171 ? -4.061 -21.637 -27.307 1.00 70.81 171 ASP A O 1
ATOM 1354 N N . ARG A 1 172 ? -4.442 -19.864 -28.607 1.00 74.19 172 ARG A N 1
ATOM 1355 C CA . ARG A 1 172 ? -5.877 -19.832 -28.351 1.00 74.19 172 ARG A CA 1
ATOM 1356 C C . ARG A 1 172 ? -6.515 -21.091 -28.955 1.00 74.19 172 ARG A C 1
ATOM 1358 O O . ARG A 1 172 ? -6.456 -21.274 -30.176 1.00 74.19 172 ARG A O 1
ATOM 1365 N N . PRO A 1 173 ? -7.133 -21.967 -28.137 1.00 67.25 173 PRO A N 1
ATOM 1366 C CA . PRO A 1 173 ? -7.845 -23.125 -28.651 1.00 67.25 173 PRO A CA 1
ATOM 1367 C C . PRO A 1 173 ? -8.932 -22.621 -29.597 1.00 67.25 173 PRO A C 1
ATOM 1369 O O . PRO A 1 173 ? -9.767 -21.801 -29.218 1.00 67.25 173 PRO A O 1
ATOM 1372 N N . LYS A 1 174 ? -8.887 -23.068 -30.855 1.00 65.12 174 LYS A N 1
ATOM 1373 C CA . LYS A 1 174 ? -9.928 -22.749 -31.831 1.00 65.12 174 LYS A CA 1
ATOM 1374 C C . LYS A 1 174 ? -11.215 -23.386 -31.332 1.00 65.12 174 LYS A C 1
ATOM 1376 O O . LYS A 1 174 ? -11.360 -24.604 -31.416 1.00 65.12 174 LYS A O 1
ATOM 1381 N N . GLU A 1 175 ? -12.113 -22.572 -30.786 1.00 67.75 175 GLU A N 1
ATOM 1382 C CA . GLU A 1 175 ? -13.475 -22.994 -30.495 1.00 67.75 175 GLU A CA 1
ATOM 1383 C C . GLU A 1 175 ? -14.070 -23.531 -31.796 1.00 67.75 175 GLU A C 1
ATOM 1385 O O . GLU A 1 175 ? -14.223 -22.820 -32.792 1.00 67.75 175 GLU A O 1
ATOM 1390 N N . SER A 1 176 ? -14.309 -24.838 -31.813 1.00 66.69 176 SER A N 1
ATOM 1391 C CA . SER A 1 176 ? -15.039 -25.500 -32.875 1.00 66.69 176 SER A 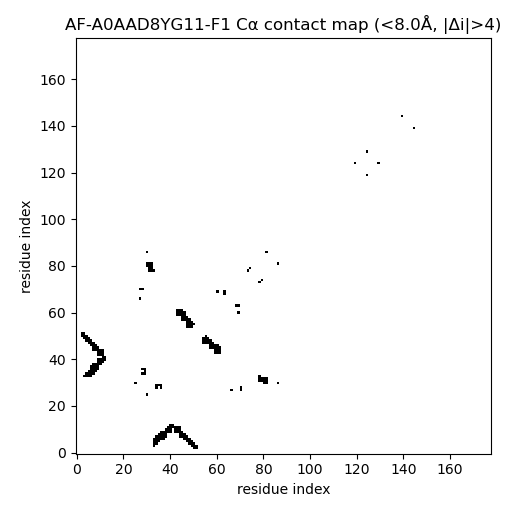CA 1
ATOM 1392 C C . SER A 1 176 ? -16.465 -24.967 -32.841 1.00 66.69 176 SER A C 1
ATOM 1394 O O . SER A 1 176 ? -17.258 -25.379 -31.995 1.00 66.69 176 SER A O 1
ATOM 1396 N N . VAL A 1 177 ? -16.765 -24.029 -33.735 1.00 70.06 177 VAL A N 1
ATOM 1397 C CA . VAL A 1 177 ? -18.135 -23.612 -34.027 1.00 70.06 177 VAL A CA 1
ATOM 1398 C C . VAL A 1 177 ? -18.877 -24.850 -34.537 1.00 70.06 177 VAL A C 1
ATOM 1400 O O . VAL A 1 177 ? -18.512 -25.400 -35.579 1.00 70.06 177 VAL A O 1
ATOM 1403 N N . GLN A 1 178 ? -19.838 -25.322 -33.741 1.00 64.62 178 GLN A N 1
ATOM 1404 C CA . GLN A 1 178 ? -20.831 -26.326 -34.127 1.00 64.62 178 GLN A CA 1
ATOM 1405 C C . GLN A 1 178 ? -21.974 -25.673 -34.899 1.00 64.62 178 GLN A C 1
ATOM 1407 O O . GLN A 1 178 ? -22.330 -24.522 -34.557 1.00 64.62 178 GLN A O 1
#

InterPro domains:
  IPR038219 Selenoprotein F/M, thioredoxin-like domain superfamily [G3DSA:3.40.30.50] (26-92)

Nearest PDB structures (foldseek):
  2a2p-assembly1_A  TM=8.157E-01  e=2.517E-02  Mus musculus
  6ywy-assembly1_4  TM=6.184E-01  e=1.451E+00  Neurospora crassa
  6z1p-assembly1_AJ  TM=5.387E-01  e=1.451E+00  Tetrahymena thermophila SB210
  8e73-assembly1_A2  TM=6.358E-01  e=3.350E+00  Vigna radiata
  2ljk-assembly1_A  TM=3.546E-01  e=6.376E+00  Homo sapiens

pLDDT: mean 72.35, std 16.88, range [35.19, 92.0]

Organism: NCBI:txid267567

Solvent-accessible surface area (backbone atoms only — not comparable to full-atom values): 11065 Å² total; per-residue (Å²): 135,85,84,71,39,55,34,40,44,12,54,56,77,71,86,67,84,90,68,84,76,71,94,81,68,90,78,68,68,83,45,33,58,64,53,43,75,45,78,40,83,87,35,72,22,35,42,40,41,36,55,98,88,41,84,73,47,81,45,69,48,73,82,54,84,48,67,68,59,49,53,49,51,41,51,74,73,66,48,50,66,57,51,75,70,58,50,53,50,53,50,51,54,52,50,53,52,52,55,53,49,51,53,52,51,52,50,54,52,52,58,54,48,58,67,73,64,52,70,79,80,78,58,76,76,53,76,65,65,66,57,75,65,56,73,87,63,101,78,70,54,73,69,54,55,53,50,53,54,51,51,54,53,52,50,54,50,50,54,52,51,50,58,66,67,54,62,78,81,75,81,67,77,79,79,79,84,125

Radius of gyration: 30.81 Å; Cα contacts (8 Å, |Δi|>4): 122; chains: 1; bounding box: 66×44×72 Å

Secondary structure (DSSP, 8-state):
----------------SS----TT---SGGGBTT------TTS--EEEEEETTEEEEEEEGGG---HHHHHHHHHHTTPPBPPHHHHHHHHHHHHHHHHHHHHHHHHHHHHHHHHHSS-SSSS---TTHHHHT--S-TT--HHHHHHHHHHHHHHHHHHHHHHHHS------------

Mean predicted aligned error: 17.48 Å

Foldseek 3Di:
DDWQWEWAFADEPDPPPDDPPPPDDPQADVQWPNYDYHHDYPDFTWTFTDGPNDGDDIDGCNVPPDRVVRVVVCVVVPTDGDDPVRVVVVVVVVVVVVVVVVVVVVVVVVVVVVVVPPPCPPVPPPVVVVVVPPPDDPDDDPVVVVVVVVVVVVVVVVVVVVVVVPPDPPPPPPPPDD